Protein AF-A0A3B8V3E8-F1 (afdb_monomer)

Structure (mmCIF, N/CA/C/O backbone):
data_AF-A0A3B8V3E8-F1
#
_entry.id   AF-A0A3B8V3E8-F1
#
loop_
_atom_site.group_PDB
_atom_site.id
_atom_site.type_symbol
_atom_site.label_atom_id
_atom_site.label_alt_id
_atom_site.label_comp_id
_atom_site.label_asym_id
_atom_site.label_entity_id
_atom_site.label_seq_id
_atom_site.pdbx_PDB_ins_code
_atom_site.Cartn_x
_atom_site.Cartn_y
_atom_site.Cartn_z
_atom_site.occupancy
_atom_site.B_iso_or_equiv
_atom_site.auth_seq_id
_atom_site.auth_comp_id
_atom_site.auth_asym_id
_atom_site.auth_atom_id
_atom_site.pdbx_PDB_model_num
ATOM 1 N N . MET A 1 1 ? -3.293 -6.812 52.958 1.00 39.69 1 MET A N 1
ATOM 2 C CA . MET A 1 1 ? -4.308 -7.259 51.978 1.00 39.69 1 MET A CA 1
ATOM 3 C C . MET A 1 1 ? -3.629 -8.169 50.969 1.00 39.69 1 MET A C 1
ATOM 5 O O . MET A 1 1 ? -2.895 -7.681 50.122 1.00 39.69 1 MET A O 1
ATOM 9 N N . GLY A 1 2 ? -3.762 -9.485 51.149 1.00 47.00 2 GLY A N 1
ATOM 10 C CA . GLY A 1 2 ? -3.110 -10.479 50.296 1.00 47.00 2 GLY A CA 1
ATOM 11 C C . GLY A 1 2 ? -3.773 -10.545 48.925 1.00 47.00 2 GLY A C 1
ATOM 12 O O . GLY A 1 2 ? -4.997 -10.606 48.833 1.00 47.00 2 GLY A O 1
ATOM 13 N N . VAL A 1 3 ? -2.968 -10.536 47.863 1.00 51.91 3 VAL A N 1
ATOM 14 C CA . VAL A 1 3 ? -3.430 -10.901 46.521 1.00 51.91 3 VAL A CA 1
ATOM 15 C C . VAL A 1 3 ? -3.994 -12.325 46.624 1.00 51.91 3 VAL A C 1
ATOM 17 O O . VAL A 1 3 ? -3.263 -13.215 47.064 1.00 51.91 3 VAL A O 1
ATOM 20 N N . PRO A 1 4 ? -5.272 -12.571 46.293 1.00 54.78 4 PRO A N 1
ATOM 21 C CA . PRO A 1 4 ? -5.865 -13.885 46.486 1.00 54.78 4 PRO A CA 1
ATOM 22 C C . PRO A 1 4 ? -5.110 -14.910 45.632 1.00 54.78 4 PRO A C 1
ATOM 24 O O . PRO A 1 4 ? -5.012 -14.762 44.414 1.00 54.78 4 PRO A O 1
ATOM 27 N N . PHE A 1 5 ? -4.578 -15.952 46.277 1.00 55.47 5 PHE A N 1
ATOM 28 C CA . PHE A 1 5 ? -3.792 -17.038 45.668 1.00 55.47 5 PHE A CA 1
ATOM 29 C C . PHE A 1 5 ? -4.520 -17.701 44.477 1.00 55.47 5 PHE A C 1
ATOM 31 O O . PHE A 1 5 ? -3.897 -18.122 43.501 1.00 55.47 5 PHE A O 1
ATOM 38 N N . PHE A 1 6 ? -5.858 -17.666 44.495 1.00 52.94 6 PHE A N 1
ATOM 39 C CA . PHE A 1 6 ? -6.738 -18.062 43.390 1.00 52.94 6 PHE A CA 1
ATOM 40 C C . PHE A 1 6 ? -6.471 -17.306 42.075 1.00 52.94 6 PHE A C 1
ATOM 42 O O . PHE A 1 6 ? -6.511 -17.900 40.999 1.00 52.94 6 PHE A O 1
ATOM 49 N N . GLY A 1 7 ? -6.144 -16.011 42.134 1.00 58.53 7 GLY A N 1
ATOM 50 C CA . GLY A 1 7 ? -5.870 -15.196 40.948 1.00 58.53 7 GLY A CA 1
ATOM 51 C C . GLY A 1 7 ? -4.538 -15.529 40.269 1.00 58.53 7 GLY A C 1
ATOM 52 O O . GLY A 1 7 ? -4.409 -15.364 39.057 1.00 58.53 7 GLY A O 1
ATOM 53 N N . TRP A 1 8 ? -3.551 -16.024 41.022 1.00 60.69 8 TRP A N 1
ATOM 54 C CA . TRP A 1 8 ? -2.252 -16.434 40.480 1.00 60.69 8 TRP A CA 1
ATOM 55 C C . TRP A 1 8 ? -2.342 -17.784 39.757 1.00 60.69 8 TRP A C 1
ATOM 57 O O . TRP A 1 8 ? -1.879 -17.899 38.622 1.00 60.69 8 TRP A O 1
ATOM 67 N N . ALA A 1 9 ? -3.022 -18.769 40.354 1.00 60.44 9 ALA A N 1
ATOM 68 C CA . ALA A 1 9 ? -3.259 -20.069 39.724 1.00 60.44 9 ALA A CA 1
ATOM 69 C C . ALA A 1 9 ? -4.137 -19.949 38.462 1.00 60.44 9 ALA A C 1
ATOM 71 O O . ALA A 1 9 ? -3.799 -20.510 37.421 1.00 60.44 9 ALA A O 1
ATOM 72 N N . ALA A 1 10 ? -5.201 -19.136 38.504 1.00 59.84 10 ALA A N 1
ATOM 73 C CA . ALA A 1 10 ? -6.054 -18.877 37.341 1.00 59.84 10 ALA A CA 1
ATOM 74 C C . ALA A 1 10 ? -5.320 -18.128 36.208 1.00 59.84 10 ALA A C 1
ATOM 76 O O . ALA A 1 10 ? -5.509 -18.455 35.040 1.00 59.84 10 ALA A O 1
ATOM 77 N N . ARG A 1 11 ? -4.430 -17.167 36.516 1.00 58.53 11 ARG A N 1
ATOM 78 C CA . ARG A 1 11 ? -3.571 -16.506 35.506 1.00 58.53 11 ARG A CA 1
ATOM 79 C C . ARG A 1 11 ? -2.549 -17.457 34.882 1.00 58.53 11 ARG A C 1
ATOM 81 O O . ARG A 1 11 ? -2.211 -17.276 33.718 1.00 58.53 11 ARG A O 1
ATOM 88 N N . LYS A 1 12 ? -2.063 -18.447 35.635 1.00 63.38 12 LYS A N 1
ATOM 89 C CA . LYS A 1 12 ? -1.120 -19.462 35.144 1.00 63.38 12 LYS A CA 1
ATOM 90 C C . LYS A 1 12 ? -1.801 -20.511 34.253 1.00 63.38 12 LYS A C 1
ATOM 92 O O . LYS A 1 12 ? -1.162 -21.004 33.334 1.00 63.38 12 LYS A O 1
ATOM 97 N N . LEU A 1 13 ? -3.081 -20.807 34.500 1.00 60.00 13 LEU A N 1
ATOM 98 C CA . LEU A 1 13 ? -3.880 -21.764 33.720 1.00 60.00 13 LEU A CA 1
ATOM 99 C C . LEU A 1 13 ? -4.582 -21.141 32.495 1.00 60.00 13 LEU A C 1
ATOM 101 O O . LEU A 1 13 ? -4.685 -21.802 31.472 1.00 60.00 13 LEU A O 1
ATOM 105 N N . PHE A 1 14 ? -5.033 -19.881 32.565 1.00 63.16 14 PHE A N 1
ATOM 106 C CA . PHE A 1 14 ? -5.812 -19.218 31.496 1.00 63.16 14 PHE A CA 1
ATOM 107 C C . PHE A 1 14 ? -5.101 -18.026 30.830 1.00 63.16 14 PHE A C 1
ATOM 109 O O . PHE A 1 14 ? -5.693 -17.319 30.004 1.00 63.16 14 PHE A O 1
ATOM 116 N N . GLY A 1 15 ? -3.855 -17.748 31.219 1.00 70.62 15 GLY A N 1
ATOM 117 C CA . GLY A 1 15 ? -3.095 -16.580 30.779 1.00 70.62 15 GLY A CA 1
ATOM 118 C C . GLY A 1 15 ? -3.638 -15.245 31.311 1.00 70.62 15 GLY A C 1
ATOM 119 O O . GLY A 1 15 ? -4.694 -15.141 31.947 1.00 70.62 15 GLY A O 1
ATOM 120 N N . THR A 1 16 ? -2.907 -14.164 31.048 1.00 84.81 16 THR A N 1
ATOM 121 C CA . THR A 1 16 ? -3.384 -12.794 31.283 1.00 84.81 16 THR A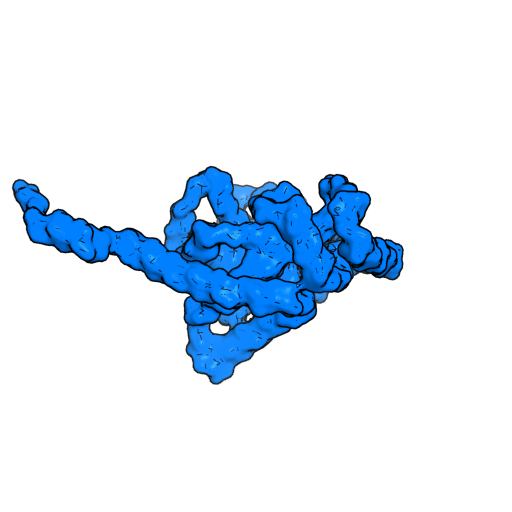 CA 1
ATOM 122 C C . THR A 1 16 ? -4.373 -12.362 30.195 1.00 84.81 16 THR A C 1
ATOM 124 O O . THR A 1 16 ? -4.427 -12.935 29.107 1.00 84.81 16 THR A O 1
ATOM 127 N N . ARG A 1 17 ? -5.153 -11.301 30.453 1.00 82.00 17 ARG A N 1
ATOM 128 C CA . ARG A 1 17 ? -6.028 -10.691 29.433 1.00 82.00 17 ARG A CA 1
ATOM 129 C C . ARG A 1 17 ? -5.242 -10.296 28.174 1.00 82.00 17 ARG A C 1
ATOM 131 O O . ARG A 1 17 ? -5.751 -10.460 27.072 1.00 82.00 17 ARG A O 1
ATOM 138 N N . ASN A 1 18 ? -4.012 -9.807 28.331 1.00 82.06 18 ASN A N 1
ATOM 139 C CA . ASN A 1 18 ? -3.159 -9.440 27.201 1.00 82.06 18 ASN A CA 1
ATOM 140 C C . ASN A 1 18 ? -2.683 -10.673 26.432 1.00 82.06 18 ASN A C 1
ATOM 142 O O . ASN A 1 18 ? -2.786 -10.677 25.215 1.00 82.06 18 ASN A O 1
ATOM 146 N N . GLN A 1 19 ? -2.271 -11.743 27.119 1.00 85.19 19 GLN A N 1
ATOM 147 C CA . GLN A 1 19 ? -1.891 -12.997 26.453 1.00 85.19 19 GLN A CA 1
ATOM 148 C C . GLN A 1 19 ? -3.039 -13.576 25.619 1.00 85.19 19 GLN A C 1
ATOM 150 O O . GLN A 1 19 ? -2.818 -13.984 24.483 1.00 85.19 19 GLN A O 1
ATOM 155 N N . ARG A 1 20 ? -4.275 -13.541 26.133 1.00 87.44 20 ARG A N 1
ATOM 156 C CA . ARG A 1 20 ? -5.453 -13.978 25.366 1.00 87.44 20 ARG A CA 1
ATOM 157 C C . ARG A 1 20 ? -5.721 -13.103 24.142 1.00 87.44 20 ARG A C 1
ATOM 159 O O . ARG A 1 20 ? -6.032 -13.627 23.081 1.00 87.44 20 ARG A O 1
ATOM 166 N N . GLN A 1 21 ? -5.572 -11.784 24.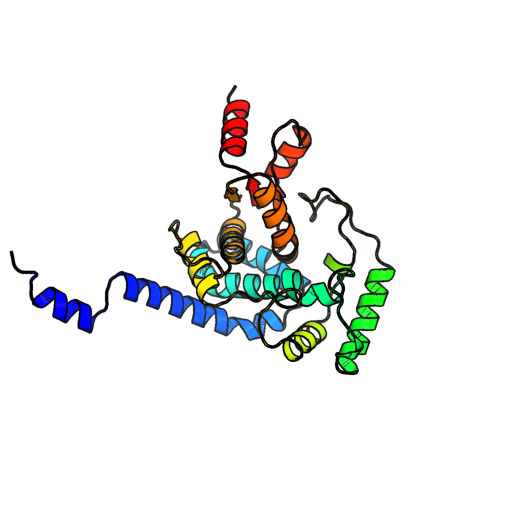268 1.00 87.81 21 GLN A N 1
ATOM 167 C CA . GLN A 1 21 ? -5.728 -10.873 23.128 1.00 87.81 21 GLN A CA 1
ATOM 168 C C . GLN A 1 21 ? -4.664 -11.113 22.056 1.00 87.81 21 GLN A C 1
ATOM 170 O O . GLN A 1 21 ? -5.010 -11.217 20.887 1.00 87.81 21 GLN A O 1
ATOM 175 N N . VAL A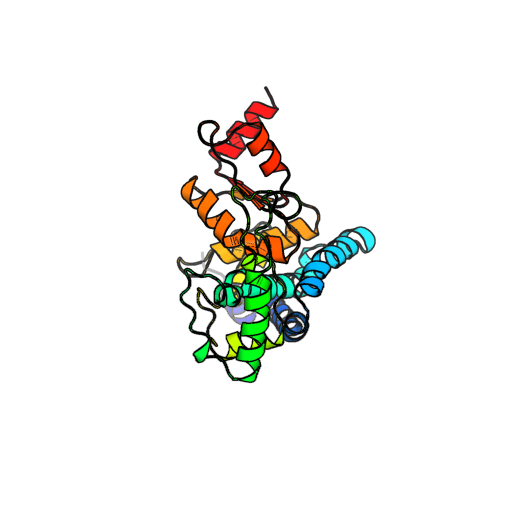 1 22 ? -3.399 -11.260 22.457 1.00 89.00 22 VAL A N 1
ATOM 176 C CA . VAL A 1 22 ? -2.300 -11.587 21.538 1.00 89.00 22 VAL A CA 1
ATOM 177 C C . VAL A 1 22 ? -2.558 -12.920 20.841 1.00 89.00 22 VAL A C 1
ATOM 179 O O . VAL A 1 22 ? -2.417 -12.992 19.628 1.00 89.00 22 VAL A O 1
ATOM 182 N N . SER A 1 23 ? -3.017 -13.940 21.573 1.00 91.94 23 SER A N 1
ATOM 183 C CA . SER A 1 23 ? -3.357 -15.248 20.991 1.00 91.94 23 SER A CA 1
ATOM 184 C C . SER A 1 23 ? -4.441 -15.128 19.913 1.00 91.94 23 SER A C 1
ATOM 186 O O . SER A 1 23 ? -4.300 -15.695 18.839 1.00 91.94 23 SER A O 1
ATOM 188 N N . ARG A 1 24 ? -5.480 -14.315 20.152 1.00 93.31 24 ARG A N 1
ATOM 189 C CA . ARG A 1 24 ? -6.529 -14.037 19.157 1.00 93.31 24 ARG A CA 1
ATOM 190 C C . ARG A 1 24 ? -5.986 -13.333 17.908 1.00 93.31 24 ARG A C 1
ATOM 192 O O . ARG A 1 24 ? -6.456 -13.596 16.808 1.00 93.31 24 ARG A O 1
ATOM 199 N N . TYR A 1 25 ? -5.028 -12.419 18.061 1.00 95.12 25 TYR A N 1
ATOM 200 C CA . TYR A 1 25 ? -4.406 -11.773 16.902 1.00 95.12 25 TYR A CA 1
ATOM 201 C C . TYR A 1 25 ? -3.509 -12.736 16.127 1.00 95.12 25 TYR A C 1
ATOM 203 O O . TYR A 1 25 ? -3.523 -12.699 14.904 1.00 95.12 25 TYR A O 1
ATOM 211 N N . LEU A 1 26 ? -2.782 -13.618 16.818 1.00 95.06 26 LEU A N 1
ATOM 212 C CA . LEU A 1 26 ? -1.976 -14.660 16.179 1.00 95.06 26 LEU A CA 1
ATOM 213 C C . LEU A 1 26 ? -2.844 -15.621 15.360 1.00 95.06 26 LEU A C 1
ATOM 215 O O . LEU A 1 26 ? -2.508 -15.888 14.216 1.00 95.06 26 LEU A O 1
ATOM 219 N N . GLU A 1 27 ? -4.004 -16.032 15.875 1.00 95.88 27 GLU A N 1
ATOM 220 C CA . GLU A 1 27 ? -4.959 -16.851 15.112 1.00 95.88 27 GLU A CA 1
ATOM 221 C C . GLU A 1 27 ? -5.434 -16.140 13.829 1.00 95.88 27 GLU A C 1
ATOM 223 O O . GLU A 1 27 ? -5.576 -16.754 12.774 1.00 95.88 27 GLU A O 1
ATOM 228 N N . LYS A 1 28 ? -5.662 -14.819 13.883 1.00 95.88 28 LYS A N 1
ATOM 229 C CA . LYS A 1 28 ? -5.974 -14.039 12.675 1.00 95.88 28 LYS A CA 1
ATOM 230 C C . LYS A 1 28 ? -4.793 -13.997 11.709 1.00 95.88 28 LYS A C 1
ATOM 232 O O . LYS A 1 28 ? -5.013 -14.126 10.514 1.00 95.88 28 LYS A O 1
ATOM 237 N N . VAL A 1 29 ? -3.570 -13.827 12.206 1.00 97.88 29 VAL A N 1
ATOM 238 C CA . VAL A 1 29 ? -2.356 -13.840 11.377 1.00 97.88 29 VAL A CA 1
ATOM 239 C C . VAL A 1 29 ? -2.167 -15.182 10.679 1.00 97.88 29 VAL A C 1
ATOM 241 O O . VAL A 1 29 ? -1.833 -15.188 9.501 1.00 97.88 29 VAL A O 1
ATOM 244 N N . GLU A 1 30 ? -2.414 -16.299 11.363 1.00 98.12 30 GLU A N 1
ATOM 245 C CA . GLU A 1 30 ? -2.379 -17.631 10.748 1.00 98.12 30 GLU A CA 1
ATOM 246 C C . GLU A 1 30 ? -3.346 -17.703 9.563 1.00 98.12 30 GLU A C 1
ATOM 248 O O . GLU A 1 30 ? -2.925 -18.016 8.456 1.00 98.12 30 GLU A O 1
ATOM 253 N N . LYS A 1 31 ? -4.589 -17.242 9.744 1.00 98.25 31 LYS A N 1
ATOM 254 C CA . LYS A 1 31 ? -5.567 -17.165 8.647 1.00 98.25 31 LYS A CA 1
ATOM 255 C C . LYS A 1 31 ? -5.124 -16.238 7.510 1.00 98.25 31 LYS A C 1
ATOM 257 O O . LYS A 1 31 ? -5.423 -16.519 6.360 1.00 98.25 31 LYS A O 1
ATOM 262 N N . VAL A 1 32 ? -4.415 -15.140 7.801 1.00 98.44 32 VAL A N 1
ATOM 263 C CA . VAL A 1 32 ? -3.816 -14.287 6.753 1.00 98.44 32 VAL A CA 1
ATOM 264 C C . VAL A 1 32 ? -2.729 -15.044 5.985 1.00 98.44 32 VAL A C 1
ATOM 266 O O . VAL A 1 32 ? -2.622 -14.901 4.769 1.00 98.44 32 VAL A O 1
ATOM 269 N N . ASN A 1 33 ? -1.908 -15.837 6.679 1.00 98.12 33 ASN A N 1
ATOM 270 C CA . ASN A 1 33 ? -0.857 -16.643 6.057 1.00 98.12 33 ASN A CA 1
ATOM 271 C C . ASN A 1 33 ? -1.447 -17.721 5.134 1.00 98.12 33 ASN A C 1
ATOM 273 O O . ASN A 1 33 ? -0.871 -17.976 4.080 1.00 98.12 33 ASN A O 1
ATOM 277 N N . ASP A 1 34 ? -2.603 -18.291 5.482 1.00 98.50 34 ASP A N 1
ATOM 278 C CA . ASP A 1 34 ? -3.282 -19.309 4.668 1.00 98.50 34 ASP A CA 1
ATOM 279 C C . ASP A 1 34 ? -3.694 -18.787 3.275 1.00 98.50 34 ASP A C 1
ATOM 281 O O . ASP A 1 34 ? -3.732 -19.553 2.315 1.00 98.50 34 ASP A O 1
ATOM 285 N N . PHE A 1 35 ? -3.941 -17.479 3.132 1.00 98.50 35 PHE A N 1
ATOM 286 C CA . PHE A 1 35 ? -4.258 -16.838 1.848 1.00 98.50 35 PHE A CA 1
ATOM 287 C C . PHE A 1 35 ? -3.021 -16.451 1.019 1.00 98.50 35 PHE A C 1
ATOM 289 O O . PHE A 1 35 ? -3.160 -15.990 -0.113 1.00 98.50 35 PHE A O 1
ATOM 296 N N . GLU A 1 36 ? -1.801 -16.586 1.546 1.00 96.50 36 GLU A N 1
ATOM 297 C CA . GLU A 1 36 ? -0.607 -16.023 0.902 1.00 96.50 36 GLU A CA 1
ATOM 298 C C . GLU A 1 36 ? -0.314 -16.638 -0.474 1.00 96.50 36 GLU A C 1
ATOM 300 O O . GLU A 1 36 ? 0.086 -15.919 -1.390 1.00 96.50 36 GLU A O 1
ATOM 305 N N . GLU A 1 37 ? -0.522 -17.945 -0.639 1.00 97.56 37 GLU A N 1
ATOM 306 C CA . GLU A 1 37 ? -0.312 -18.622 -1.923 1.00 97.56 37 GLU A CA 1
ATOM 307 C C . GLU A 1 37 ? -1.311 -18.141 -2.985 1.00 97.56 37 GLU A C 1
ATOM 309 O O . GLU A 1 37 ? -0.902 -17.805 -4.099 1.00 97.56 37 GLU A O 1
ATOM 314 N N . GLU A 1 38 ? -2.591 -18.009 -2.615 1.00 98.12 38 GLU A N 1
ATOM 315 C CA . GLU A 1 38 ? -3.633 -17.459 -3.490 1.00 98.12 38 GLU A CA 1
ATOM 316 C C . GLU A 1 38 ? -3.259 -16.042 -3.937 1.00 98.12 38 GLU A C 1
ATOM 318 O O . GLU A 1 38 ? -3.170 -15.785 -5.137 1.00 98.12 38 GLU A O 1
ATOM 323 N N . MET A 1 39 ? -2.947 -15.139 -2.999 1.00 98.31 39 MET A N 1
ATOM 324 C CA . MET A 1 39 ? -2.658 -13.735 -3.328 1.00 98.31 39 MET A CA 1
ATOM 325 C C . MET A 1 39 ? -1.410 -13.578 -4.201 1.00 98.31 39 MET A C 1
ATOM 327 O O . MET A 1 39 ? -1.374 -12.723 -5.085 1.00 98.31 39 MET A O 1
ATOM 331 N N . ARG A 1 40 ? -0.393 -14.427 -4.011 1.00 98.19 40 ARG A N 1
ATOM 332 C CA . ARG A 1 40 ? 0.810 -14.428 -4.857 1.00 98.19 40 ARG A CA 1
ATOM 333 C C . ARG A 1 40 ? 0.538 -14.868 -6.293 1.00 98.19 40 ARG A C 1
ATOM 335 O O . ARG A 1 40 ? 1.290 -14.468 -7.181 1.00 98.19 40 ARG A O 1
ATOM 342 N N . SER A 1 41 ? -0.494 -15.680 -6.514 1.00 98.25 41 SER A N 1
ATOM 343 C CA . SER A 1 41 ? -0.859 -16.166 -7.847 1.00 98.25 41 SER A CA 1
ATOM 344 C C . SER A 1 41 ? -1.596 -15.124 -8.695 1.00 98.25 41 SER A C 1
ATOM 346 O O . SER A 1 41 ? -1.522 -15.195 -9.920 1.00 98.25 41 SER A O 1
ATOM 348 N N . LEU A 1 42 ? -2.234 -14.134 -8.056 1.00 98.56 42 LEU A N 1
ATOM 349 C CA . LEU A 1 42 ? -3.005 -13.082 -8.724 1.00 98.56 42 LEU A CA 1
ATOM 350 C C . LEU A 1 42 ? -2.107 -12.102 -9.487 1.00 98.56 42 LEU A C 1
ATOM 352 O O . LEU A 1 42 ? -1.034 -11.724 -9.001 1.00 98.56 42 LEU A O 1
ATOM 356 N N . SER A 1 43 ? -2.567 -11.620 -10.641 1.00 98.56 43 SER A N 1
ATOM 357 C CA . SER A 1 43 ? -1.975 -10.460 -11.320 1.00 98.56 43 SER A CA 1
ATOM 358 C C . SER A 1 43 ? -2.154 -9.176 -10.501 1.00 98.56 43 SER A C 1
ATOM 360 O O . SER A 1 43 ? -2.923 -9.134 -9.538 1.00 98.56 43 SER A O 1
ATOM 362 N N . ASP A 1 44 ? -1.452 -8.102 -10.868 1.00 98.38 44 ASP A N 1
ATOM 363 C CA . ASP A 1 44 ? -1.624 -6.804 -10.199 1.00 98.38 44 ASP A CA 1
ATOM 364 C C . ASP A 1 44 ? -3.061 -6.276 -10.363 1.00 98.38 44 ASP A C 1
ATOM 366 O O . ASP A 1 44 ? -3.643 -5.743 -9.416 1.00 98.38 44 ASP A O 1
ATOM 370 N N . ALA A 1 45 ? -3.670 -6.489 -11.535 1.00 97.69 45 ALA A N 1
ATOM 371 C CA . ALA A 1 45 ? -5.053 -6.103 -11.804 1.00 97.69 45 ALA A CA 1
ATOM 372 C C . ALA A 1 45 ? -6.060 -6.920 -10.976 1.00 97.69 45 ALA A C 1
ATOM 374 O O . ALA A 1 45 ? -7.008 -6.358 -10.424 1.00 97.69 45 ALA A O 1
ATOM 375 N N . GLU A 1 46 ? -5.850 -8.233 -10.850 1.00 98.44 46 GLU A N 1
ATOM 376 C CA . GLU A 1 46 ? -6.695 -9.112 -10.032 1.00 98.44 46 GLU A CA 1
ATOM 377 C C . GLU A 1 46 ? -6.580 -8.777 -8.542 1.00 98.44 46 GLU A C 1
ATOM 379 O O . GLU A 1 46 ? -7.595 -8.694 -7.849 1.00 98.44 46 GLU A O 1
ATOM 384 N N . LEU A 1 47 ? -5.360 -8.520 -8.057 1.00 98.12 47 LEU A N 1
ATOM 385 C CA . LEU A 1 47 ? -5.110 -8.111 -6.676 1.00 98.12 47 LEU A CA 1
ATOM 386 C C . LEU A 1 47 ? -5.810 -6.781 -6.361 1.00 98.12 47 LEU A C 1
ATOM 388 O O . LEU A 1 47 ? -6.487 -6.664 -5.338 1.00 98.12 47 LEU A O 1
ATOM 392 N N . ARG A 1 48 ? -5.721 -5.805 -7.273 1.00 98.19 48 ARG A N 1
ATOM 393 C CA . ARG A 1 48 ? -6.423 -4.520 -7.162 1.00 98.19 48 ARG A CA 1
ATOM 394 C C . ARG A 1 48 ? -7.945 -4.686 -7.171 1.00 98.19 48 ARG A C 1
ATOM 396 O O . ARG A 1 48 ? -8.645 -4.008 -6.418 1.00 98.19 48 ARG A O 1
ATOM 403 N N . ALA A 1 49 ? -8.472 -5.600 -7.986 1.00 98.19 49 ALA A N 1
ATOM 404 C CA . ALA A 1 49 ? -9.908 -5.857 -8.087 1.00 98.19 49 ALA A CA 1
ATOM 405 C C . ALA A 1 49 ? -10.526 -6.394 -6.780 1.00 98.19 49 ALA A C 1
ATOM 407 O O . ALA A 1 49 ? -11.719 -6.173 -6.541 1.00 98.19 49 ALA A O 1
ATOM 408 N N . ARG A 1 50 ? -9.731 -7.014 -5.890 1.00 98.44 50 ARG A N 1
ATOM 409 C CA . ARG A 1 50 ? -10.203 -7.478 -4.570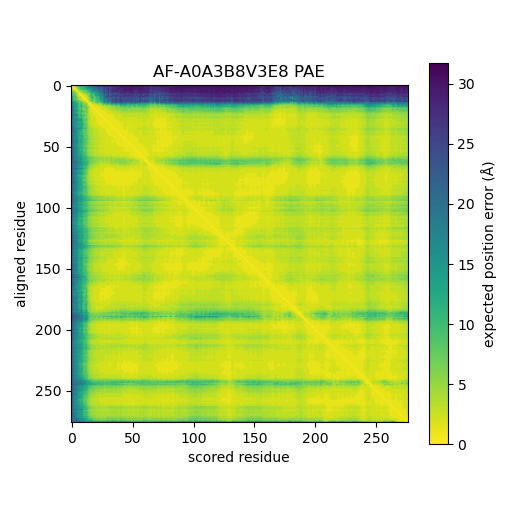 1.00 98.44 50 ARG A CA 1
ATOM 410 C C . ARG A 1 50 ? -10.775 -6.347 -3.719 1.00 98.44 50 ARG A C 1
ATOM 412 O O . ARG A 1 50 ? -11.744 -6.564 -3.002 1.00 98.44 50 ARG A O 1
ATOM 419 N N . THR A 1 51 ? -10.279 -5.116 -3.855 1.00 98.31 51 THR A N 1
ATOM 420 C CA . THR A 1 51 ? -10.844 -3.959 -3.138 1.00 98.31 51 THR A CA 1
ATOM 421 C C . THR A 1 51 ? -12.318 -3.727 -3.488 1.00 98.31 51 THR A C 1
ATOM 423 O O . THR A 1 51 ? -13.136 -3.495 -2.597 1.00 98.31 51 THR A O 1
ATOM 426 N N . ALA A 1 52 ? -12.685 -3.822 -4.770 1.00 97.12 52 ALA A N 1
ATOM 427 C CA . ALA A 1 52 ? -14.074 -3.660 -5.205 1.00 97.12 52 ALA A CA 1
ATOM 428 C C . ALA A 1 52 ? -14.959 -4.825 -4.732 1.00 97.12 52 ALA A C 1
ATOM 430 O O . ALA A 1 52 ? -16.108 -4.615 -4.343 1.00 97.12 52 ALA A O 1
ATOM 431 N N . GLU A 1 53 ? -14.416 -6.044 -4.718 1.00 97.56 53 GLU A N 1
ATOM 432 C CA . GLU A 1 53 ? -15.091 -7.215 -4.159 1.00 97.56 53 GLU A CA 1
ATOM 433 C C . GLU A 1 53 ? -15.381 -7.042 -2.661 1.00 97.56 53 GLU A C 1
ATOM 435 O O . GLU A 1 53 ? -16.513 -7.259 -2.227 1.00 97.56 53 GLU A O 1
ATOM 440 N N . PHE A 1 54 ? -14.398 -6.594 -1.876 1.00 98.12 54 PHE A N 1
ATOM 441 C CA . PHE A 1 54 ? -14.578 -6.366 -0.445 1.00 98.12 54 PHE A CA 1
ATOM 442 C C . PHE A 1 54 ? -15.603 -5.270 -0.159 1.00 98.12 54 PHE A C 1
ATOM 444 O O . PHE A 1 54 ? -16.487 -5.476 0.671 1.00 98.12 54 PHE A O 1
ATOM 451 N N . ARG A 1 55 ? -15.548 -4.143 -0.883 1.00 97.44 55 ARG A N 1
ATOM 452 C CA . ARG A 1 55 ? -16.562 -3.076 -0.785 1.00 97.44 55 ARG A CA 1
ATOM 453 C C . ARG A 1 55 ? -17.966 -3.614 -1.069 1.00 97.44 55 ARG A C 1
ATOM 455 O O . ARG A 1 55 ? -18.899 -3.335 -0.317 1.00 97.44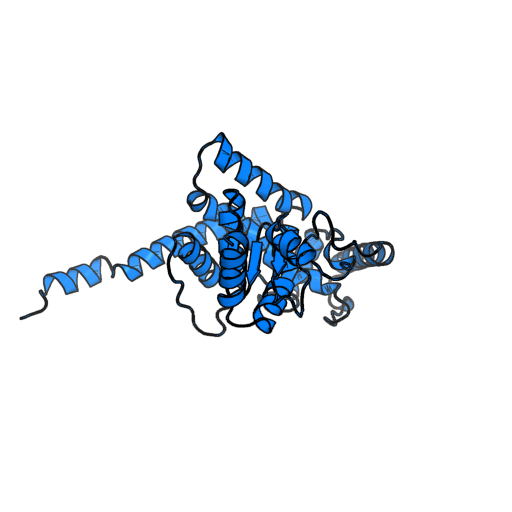 55 ARG A O 1
ATOM 462 N N . ARG A 1 56 ? -18.111 -4.451 -2.105 1.00 97.12 56 ARG A N 1
ATOM 463 C CA . ARG A 1 56 ? -19.382 -5.116 -2.429 1.00 97.12 56 ARG A CA 1
ATOM 464 C C . ARG A 1 56 ? -19.863 -6.001 -1.278 1.00 97.12 56 ARG A C 1
ATOM 466 O O . ARG A 1 56 ? -21.007 -5.870 -0.866 1.00 97.12 56 ARG A O 1
ATOM 473 N N . ARG A 1 57 ? -18.994 -6.845 -0.717 1.00 96.94 57 ARG A N 1
ATOM 474 C CA . ARG A 1 57 ? -19.315 -7.728 0.421 1.00 96.94 57 ARG A CA 1
ATOM 475 C C . ARG A 1 57 ? -19.744 -6.945 1.664 1.00 96.94 57 ARG A C 1
ATOM 477 O O . ARG A 1 57 ? -20.727 -7.306 2.304 1.00 96.94 57 ARG A O 1
ATOM 484 N N . VAL A 1 58 ? -19.073 -5.837 1.979 1.00 96.38 58 VAL A N 1
ATOM 485 C CA . VAL A 1 58 ? -19.486 -4.956 3.086 1.00 96.38 58 VAL A CA 1
ATOM 486 C C . VAL A 1 58 ? -20.881 -4.380 2.835 1.00 96.38 58 VAL A C 1
ATOM 488 O O . VAL A 1 58 ? -21.748 -4.440 3.707 1.00 96.38 58 VAL A O 1
ATOM 491 N N . LYS A 1 59 ? -21.119 -3.848 1.633 1.00 95.00 59 LYS A N 1
ATOM 492 C CA . LYS A 1 59 ? -22.355 -3.137 1.293 1.00 95.00 59 LYS A CA 1
ATOM 493 C C . LYS A 1 59 ? -23.565 -4.052 1.100 1.00 95.00 59 LYS A C 1
ATOM 495 O O . LYS A 1 59 ? -24.660 -3.710 1.535 1.00 95.00 59 LYS A O 1
ATOM 500 N N . GLU A 1 60 ? -23.383 -5.173 0.411 1.00 95.31 60 GLU A N 1
ATOM 501 C CA . GLU A 1 60 ? -24.470 -6.060 -0.019 1.00 95.31 60 GLU A CA 1
ATOM 502 C C . GLU A 1 60 ? -24.719 -7.199 0.973 1.00 95.31 60 GLU A C 1
ATOM 504 O O . GLU A 1 60 ? -25.871 -7.561 1.206 1.00 95.31 60 GLU A O 1
ATOM 509 N N . GLU A 1 61 ? -23.666 -7.741 1.591 1.00 94.44 61 GLU A N 1
ATOM 510 C CA . GLU A 1 61 ? -23.774 -8.872 2.526 1.00 94.44 61 GLU A CA 1
ATOM 511 C C . GLU A 1 61 ? -23.788 -8.418 3.996 1.00 94.44 61 GLU A C 1
ATOM 513 O O . GLU A 1 61 ? -24.083 -9.213 4.887 1.00 94.44 61 GLU A O 1
ATOM 518 N N . GLY A 1 62 ? -23.491 -7.141 4.269 1.00 91.25 62 GLY A N 1
ATOM 519 C CA . GLY A 1 62 ? -23.448 -6.589 5.625 1.00 91.25 62 GLY A CA 1
ATOM 520 C C . GLY A 1 62 ? -22.270 -7.101 6.458 1.00 91.25 62 GLY A C 1
ATOM 521 O O . GLY A 1 62 ? -22.315 -7.039 7.689 1.00 91.25 62 GLY A O 1
ATOM 522 N N . ILE A 1 63 ? -21.228 -7.629 5.806 1.00 92.12 63 ILE A N 1
ATOM 523 C CA . ILE A 1 63 ? -20.007 -8.079 6.477 1.00 92.12 63 ILE A CA 1
ATOM 524 C C . ILE A 1 63 ? -19.284 -6.860 7.057 1.00 92.12 63 ILE A C 1
ATOM 526 O O . ILE A 1 63 ? -19.065 -5.865 6.373 1.00 92.12 63 ILE A O 1
ATOM 530 N N . VAL A 1 64 ? -18.876 -6.944 8.322 1.00 90.06 64 VAL A N 1
ATOM 531 C CA . VAL A 1 64 ? -18.055 -5.902 8.950 1.00 90.06 64 VAL A CA 1
ATOM 532 C C . VAL A 1 64 ? -16.609 -6.076 8.486 1.00 90.06 64 VAL A C 1
ATOM 534 O O . VAL A 1 64 ? -16.097 -7.196 8.464 1.00 90.06 64 VAL A O 1
ATOM 537 N N . GLY A 1 65 ? -15.905 -4.987 8.167 1.00 85.94 65 GLY A N 1
ATOM 538 C CA . GLY A 1 65 ? -14.539 -5.034 7.636 1.00 85.94 65 GLY A CA 1
ATOM 539 C C . GLY A 1 65 ? -13.576 -5.812 8.535 1.00 85.94 65 GLY A C 1
ATOM 540 O O . GLY A 1 65 ? -12.717 -6.538 8.047 1.00 85.94 65 GLY A O 1
ATOM 541 N N . TYR A 1 66 ? -13.774 -5.785 9.854 1.00 90.19 66 TYR A N 1
ATOM 542 C CA . TYR A 1 66 ? -12.989 -6.583 10.804 1.00 90.19 66 TYR A CA 1
ATOM 543 C C . TYR A 1 66 ? -12.994 -8.103 10.529 1.00 90.19 66 TYR A C 1
ATOM 545 O O . TYR A 1 66 ? -12.008 -8.796 10.825 1.00 90.19 66 TYR A O 1
ATOM 553 N N . ASP A 1 67 ? -14.083 -8.634 9.973 1.00 93.06 67 ASP A N 1
ATOM 554 C CA . ASP A 1 67 ? -14.202 -10.050 9.618 1.00 93.06 67 ASP A CA 1
ATOM 555 C C . ASP A 1 67 ? -13.482 -10.372 8.303 1.00 93.06 67 ASP A C 1
ATOM 557 O O . ASP A 1 67 ? -13.039 -11.504 8.112 1.00 93.06 67 ASP A O 1
ATOM 561 N N . LEU A 1 68 ? -13.252 -9.363 7.457 1.00 96.19 68 LEU A N 1
ATOM 562 C CA . LEU A 1 68 ? -12.464 -9.467 6.227 1.00 96.19 68 LEU A CA 1
ATOM 563 C C . LEU A 1 68 ? -10.951 -9.421 6.466 1.00 96.19 68 LEU A C 1
ATOM 565 O O . LEU A 1 68 ? -10.198 -9.660 5.528 1.00 96.19 68 LEU A O 1
ATOM 569 N N . ILE A 1 69 ? -10.481 -9.153 7.694 1.00 96.69 69 ILE A N 1
ATOM 570 C CA . ILE A 1 69 ? -9.044 -9.022 8.003 1.00 96.69 69 ILE A CA 1
ATOM 571 C C . ILE A 1 69 ? -8.185 -10.153 7.417 1.00 96.69 69 ILE A C 1
ATOM 573 O O . ILE A 1 69 ? -7.175 -9.811 6.809 1.00 96.69 69 ILE A O 1
ATOM 577 N N . PRO A 1 70 ? -8.522 -11.455 7.553 1.00 97.94 70 PRO A N 1
ATOM 578 C CA . PRO A 1 70 ? -7.697 -12.524 6.989 1.00 97.94 70 PRO A CA 1
ATOM 579 C C . PRO A 1 70 ? -7.367 -12.331 5.505 1.00 97.94 70 PRO A C 1
ATOM 581 O O . PRO A 1 70 ? -6.212 -12.393 5.099 1.00 97.94 70 PRO A O 1
ATOM 584 N N . GLU A 1 71 ? -8.385 -12.021 4.714 1.00 98.25 71 GLU A N 1
ATOM 585 C CA . GLU A 1 71 ? -8.298 -11.921 3.262 1.00 98.25 71 GLU A CA 1
ATOM 586 C C . GLU A 1 71 ? -7.779 -10.541 2.829 1.00 98.25 71 GLU A C 1
ATOM 588 O O . GLU A 1 71 ? -6.829 -10.434 2.054 1.00 98.25 71 GLU A O 1
ATOM 593 N N . ALA A 1 72 ? -8.320 -9.468 3.415 1.00 98.31 72 ALA A N 1
ATOM 594 C CA . ALA A 1 72 ? -7.918 -8.095 3.128 1.00 98.31 72 ALA A CA 1
ATOM 595 C C . ALA A 1 72 ? -6.454 -7.832 3.507 1.00 98.31 72 ALA A C 1
ATOM 597 O O . ALA A 1 72 ? -5.735 -7.151 2.777 1.00 98.31 72 ALA A O 1
ATOM 598 N N . PHE A 1 73 ? -5.962 -8.382 4.623 1.00 98.62 73 PHE A N 1
ATOM 599 C CA . PHE A 1 73 ? -4.554 -8.215 4.991 1.00 98.62 73 PHE A CA 1
ATOM 600 C C . PHE A 1 73 ? -3.623 -9.096 4.161 1.00 98.62 73 PHE A C 1
ATOM 602 O O . PHE A 1 73 ? -2.464 -8.718 3.997 1.00 98.62 73 PHE A O 1
ATOM 609 N N . ALA A 1 74 ? -4.095 -10.216 3.608 1.00 98.81 74 ALA A N 1
ATOM 610 C CA . ALA A 1 74 ? -3.315 -10.991 2.648 1.00 98.81 74 ALA A CA 1
ATOM 611 C C . ALA A 1 74 ? -3.121 -10.195 1.349 1.00 98.81 74 ALA A C 1
ATOM 613 O O . ALA A 1 74 ? -1.986 -10.042 0.890 1.00 98.81 74 ALA A O 1
ATOM 6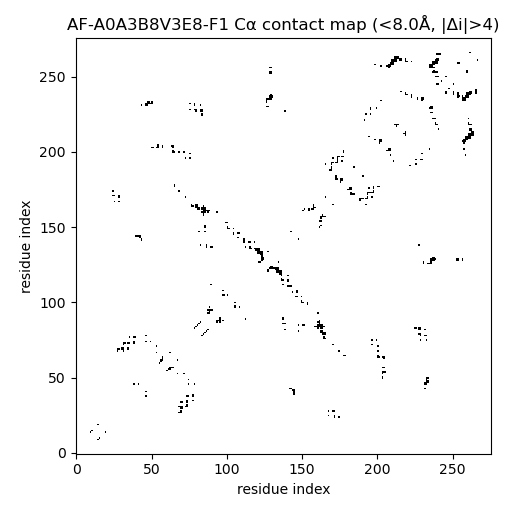14 N N . VAL A 1 75 ? -4.200 -9.590 0.835 1.00 98.81 75 VAL A N 1
ATOM 615 C CA . VAL A 1 75 ? -4.164 -8.670 -0.315 1.00 98.81 75 VAL A CA 1
ATOM 616 C C . VAL A 1 75 ? -3.227 -7.492 -0.039 1.00 98.81 75 VAL A C 1
ATOM 618 O O . VAL A 1 75 ? -2.309 -7.224 -0.812 1.00 98.81 75 VAL A O 1
ATOM 621 N N . ALA A 1 76 ? -3.390 -6.828 1.107 1.00 98.62 76 ALA A N 1
ATOM 622 C CA . ALA A 1 76 ? -2.568 -5.685 1.492 1.00 98.62 76 ALA A CA 1
ATOM 623 C C . ALA A 1 76 ? -1.083 -6.057 1.664 1.00 98.62 76 ALA A C 1
ATOM 625 O O . ALA A 1 76 ? -0.192 -5.318 1.242 1.00 98.62 76 ALA A O 1
ATOM 626 N N . ARG A 1 77 ? -0.786 -7.217 2.261 1.00 98.75 77 ARG A N 1
ATOM 627 C CA . ARG A 1 77 ? 0.586 -7.718 2.417 1.00 98.75 77 ARG A CA 1
ATOM 628 C C . ARG A 1 77 ? 1.253 -7.944 1.065 1.00 98.75 77 ARG A C 1
ATOM 630 O O . ARG A 1 77 ? 2.412 -7.559 0.905 1.00 98.75 77 ARG A O 1
ATOM 637 N N . GLU A 1 78 ? 0.539 -8.553 0.125 1.00 98.81 78 GLU A N 1
ATOM 638 C CA . GLU A 1 78 ? 1.052 -8.803 -1.219 1.00 98.81 78 GLU A CA 1
ATOM 639 C C . GLU A 1 78 ? 1.250 -7.493 -1.992 1.00 98.81 78 GLU A C 1
ATOM 641 O O . GLU A 1 78 ? 2.323 -7.270 -2.556 1.00 98.81 78 GLU A O 1
ATOM 646 N N . ALA A 1 79 ? 0.281 -6.575 -1.927 1.00 98.69 79 ALA A N 1
ATOM 647 C CA . ALA A 1 79 ? 0.373 -5.258 -2.553 1.00 98.69 79 ALA A CA 1
ATOM 648 C C . ALA A 1 79 ? 1.565 -4.449 -2.017 1.00 98.69 79 ALA A C 1
ATOM 650 O O . ALA A 1 79 ? 2.278 -3.811 -2.793 1.00 98.69 79 ALA A O 1
ATOM 651 N N . MET A 1 80 ? 1.830 -4.513 -0.708 1.00 98.62 80 MET A N 1
ATOM 652 C CA . MET A 1 80 ? 2.990 -3.869 -0.090 1.00 98.62 80 MET A CA 1
ATOM 653 C C . MET A 1 80 ? 4.306 -4.484 -0.592 1.00 98.62 80 MET A C 1
ATOM 655 O O . MET A 1 80 ? 5.187 -3.750 -1.039 1.00 98.62 80 MET A O 1
ATOM 659 N N . ASP A 1 81 ? 4.446 -5.818 -0.566 1.00 98.69 81 ASP A N 1
ATOM 660 C CA . ASP A 1 81 ? 5.686 -6.484 -0.998 1.00 98.69 81 ASP A CA 1
ATOM 661 C C . ASP A 1 81 ? 5.988 -6.220 -2.475 1.00 98.69 81 ASP A C 1
ATOM 663 O O . ASP A 1 81 ? 7.141 -5.959 -2.814 1.00 98.69 81 ASP A O 1
ATOM 667 N N . ARG A 1 82 ? 4.967 -6.230 -3.342 1.00 98.62 82 ARG A N 1
ATOM 668 C CA . ARG A 1 82 ? 5.119 -5.928 -4.771 1.00 98.62 82 ARG A CA 1
ATOM 669 C C . ARG A 1 82 ? 5.468 -4.468 -5.013 1.00 98.62 82 ARG A C 1
ATOM 671 O O . ARG A 1 82 ? 6.479 -4.179 -5.644 1.00 98.62 82 ARG A O 1
ATOM 678 N N . SER A 1 83 ? 4.644 -3.553 -4.518 1.00 98.38 83 SER A N 1
ATOM 679 C CA . SER A 1 83 ? 4.589 -2.174 -5.025 1.00 98.38 83 SER A CA 1
ATOM 680 C C . SER A 1 83 ? 5.559 -1.242 -4.311 1.00 98.38 83 SER A C 1
ATOM 682 O O . SER A 1 83 ? 6.122 -0.340 -4.929 1.00 98.38 83 SER A O 1
ATOM 684 N N . VAL A 1 84 ? 5.778 -1.481 -3.015 1.00 98.25 84 VAL A N 1
ATOM 685 C CA . VAL A 1 84 ? 6.755 -0.746 -2.197 1.00 98.25 84 VAL A CA 1
ATOM 686 C C . VAL A 1 84 ? 8.106 -1.464 -2.172 1.00 98.25 84 VAL A C 1
ATOM 688 O O . VAL A 1 84 ? 9.128 -0.812 -1.986 1.00 98.25 84 VAL A O 1
ATOM 691 N N . GLY A 1 85 ? 8.122 -2.788 -2.371 1.00 98.25 85 GLY A N 1
ATOM 692 C CA . GLY A 1 85 ? 9.327 -3.616 -2.405 1.00 98.25 85 GLY A CA 1
ATOM 693 C C . GLY A 1 85 ? 9.781 -3.955 -3.825 1.00 98.25 85 GLY A C 1
ATOM 694 O O . GLY A 1 85 ? 10.546 -3.218 -4.440 1.00 98.25 85 GLY A O 1
ATOM 695 N N . ILE A 1 86 ? 9.329 -5.096 -4.342 1.00 98.69 86 ILE A N 1
ATOM 696 C CA . ILE A 1 86 ? 9.898 -5.772 -5.519 1.00 98.69 86 ILE A CA 1
ATOM 697 C C . ILE A 1 86 ? 9.956 -4.874 -6.756 1.00 98.69 86 ILE A C 1
ATOM 699 O O . ILE A 1 86 ? 10.946 -4.888 -7.477 1.00 98.69 86 ILE A O 1
ATOM 703 N N . ARG A 1 87 ? 8.949 -4.036 -6.993 1.00 98.38 87 ARG A N 1
ATOM 704 C CA . ARG A 1 87 ? 8.899 -3.118 -8.139 1.00 98.38 87 ARG A CA 1
ATOM 705 C C . ARG A 1 87 ? 10.107 -2.167 -8.214 1.00 98.38 87 ARG A C 1
ATOM 707 O O . ARG A 1 87 ? 10.434 -1.697 -9.301 1.00 98.38 87 ARG A O 1
ATOM 714 N N . ASN A 1 88 ? 10.837 -1.951 -7.113 1.00 98.50 88 ASN A N 1
ATOM 715 C CA . ASN A 1 88 ? 12.093 -1.193 -7.117 1.00 98.50 88 ASN A CA 1
ATOM 716 C C . ASN A 1 88 ? 13.222 -1.834 -7.939 1.00 98.50 88 ASN A C 1
ATOM 718 O O . ASN A 1 88 ? 14.216 -1.156 -8.173 1.00 98.50 88 ASN A O 1
ATOM 722 N N . ILE A 1 89 ? 13.097 -3.069 -8.442 1.00 98.69 89 ILE A N 1
ATOM 723 C CA . ILE A 1 89 ? 14.058 -3.601 -9.431 1.00 98.69 89 ILE A CA 1
ATOM 724 C C . ILE A 1 89 ? 14.117 -2.764 -10.727 1.00 98.69 89 ILE A C 1
ATOM 726 O O . ILE A 1 89 ? 15.080 -2.862 -11.486 1.00 98.69 89 ILE A O 1
ATOM 730 N N . PHE A 1 90 ? 13.088 -1.949 -10.984 1.00 98.69 90 PHE A N 1
ATOM 731 C CA . PHE A 1 90 ? 13.018 -1.010 -12.107 1.00 98.69 90 PHE A CA 1
ATOM 732 C C . PHE A 1 90 ? 13.257 0.449 -11.695 1.00 98.69 90 PHE A C 1
ATOM 734 O O . PHE A 1 90 ? 13.272 1.328 -12.553 1.00 98.69 90 PHE A O 1
ATOM 741 N N . ASN A 1 91 ? 13.443 0.722 -10.401 1.00 97.94 91 ASN A N 1
ATOM 742 C CA . ASN A 1 91 ? 13.749 2.064 -9.926 1.00 97.94 91 ASN A CA 1
ATOM 743 C C . ASN A 1 91 ? 15.213 2.400 -10.275 1.00 97.94 91 ASN A C 1
ATOM 745 O O . ASN A 1 91 ? 16.114 1.724 -9.764 1.00 97.94 91 ASN A O 1
ATOM 749 N N . PRO A 1 92 ? 15.481 3.440 -11.089 1.00 95.50 92 PRO A N 1
ATOM 750 C CA . PRO A 1 92 ? 16.843 3.793 -11.496 1.00 95.50 92 PRO A CA 1
ATOM 751 C C . PRO A 1 92 ? 17.754 4.156 -10.314 1.00 95.50 92 PRO A C 1
ATOM 753 O O . PRO A 1 92 ? 18.968 3.986 -10.400 1.00 95.50 92 PRO A O 1
ATOM 756 N N . GLU A 1 93 ? 17.187 4.600 -9.191 1.00 96.44 93 GLU A N 1
ATOM 757 C CA . GLU A 1 93 ? 17.940 4.962 -7.986 1.00 96.44 93 GLU A CA 1
ATOM 758 C C . GLU A 1 93 ? 18.252 3.760 -7.081 1.00 96.44 93 GLU A C 1
ATOM 760 O O . GLU A 1 93 ? 19.103 3.853 -6.197 1.00 96.44 93 GLU A O 1
ATOM 765 N N . ALA A 1 94 ? 17.579 2.621 -7.279 1.00 96.31 94 ALA A N 1
ATOM 766 C CA . ALA A 1 94 ? 17.728 1.452 -6.412 1.00 96.31 94 ALA A CA 1
ATOM 767 C C . ALA A 1 94 ? 18.944 0.578 -6.761 1.00 96.31 94 ALA A C 1
ATOM 769 O O . ALA A 1 94 ? 19.324 -0.274 -5.956 1.00 96.31 94 ALA A O 1
ATOM 770 N N . GLY A 1 95 ? 19.553 0.773 -7.937 1.00 95.62 95 GLY A N 1
ATOM 771 C CA . GLY A 1 95 ? 20.784 0.084 -8.338 1.00 95.62 95 GLY A CA 1
ATOM 772 C C . GLY A 1 95 ? 20.645 -1.438 -8.449 1.00 95.62 95 GLY A C 1
ATOM 773 O O . GLY A 1 95 ? 21.558 -2.164 -8.061 1.00 95.62 95 GLY A O 1
ATOM 774 N N . PHE A 1 96 ? 19.498 -1.931 -8.924 1.00 98.06 96 PHE A N 1
ATOM 775 C CA . PHE A 1 96 ? 19.288 -3.363 -9.135 1.00 98.06 96 PHE A CA 1
ATOM 776 C C . PHE A 1 96 ? 20.154 -3.892 -10.285 1.00 98.06 96 PHE A C 1
ATOM 778 O O . PHE A 1 96 ? 20.171 -3.306 -11.366 1.00 98.06 96 PHE A O 1
ATOM 785 N N . ASP A 1 97 ? 20.835 -5.016 -10.057 1.00 97.88 97 ASP A N 1
ATOM 786 C CA . ASP A 1 97 ? 21.626 -5.711 -11.073 1.00 97.88 97 ASP A CA 1
ATOM 787 C C . ASP A 1 97 ? 20.810 -6.865 -11.692 1.00 97.88 97 ASP A C 1
ATOM 789 O O . ASP A 1 97 ? 20.655 -7.916 -11.056 1.00 97.88 97 ASP A O 1
ATOM 793 N N . PRO A 1 98 ? 20.287 -6.719 -12.925 1.00 97.75 98 PRO A N 1
ATOM 794 C CA . PRO A 1 98 ? 19.474 -7.749 -13.556 1.00 97.75 98 PRO A CA 1
ATOM 795 C C . PRO A 1 98 ? 20.274 -8.992 -13.972 1.00 97.75 98 PRO A C 1
ATOM 797 O O . PRO A 1 98 ? 19.658 -10.010 -14.294 1.00 97.75 98 PRO A O 1
ATOM 800 N N . ASP A 1 99 ? 21.615 -8.960 -13.981 1.00 97.81 99 ASP A N 1
ATOM 801 C CA . ASP A 1 99 ? 22.449 -10.141 -14.277 1.00 97.81 99 ASP A CA 1
ATOM 802 C C . ASP A 1 99 ? 22.385 -11.181 -13.145 1.00 97.81 99 ASP A C 1
ATOM 804 O O . ASP A 1 99 ? 22.714 -12.350 -13.343 1.00 97.81 99 ASP A O 1
ATOM 808 N N . THR A 1 100 ? 21.885 -10.784 -11.972 1.00 97.69 100 THR A N 1
ATOM 809 C CA . THR A 1 100 ? 21.632 -11.687 -10.841 1.00 97.69 100 THR A CA 1
ATOM 810 C C . THR A 1 100 ? 20.368 -12.541 -11.003 1.00 97.69 100 THR A C 1
ATOM 812 O O . THR A 1 100 ? 20.179 -13.506 -10.259 1.00 97.69 100 THR A O 1
ATOM 815 N N . LEU A 1 101 ? 19.498 -12.218 -11.968 1.00 98.19 101 LEU A N 1
ATOM 816 C CA . LEU A 1 101 ? 18.275 -12.974 -12.229 1.00 98.19 101 LEU A CA 1
ATOM 817 C C . LEU A 1 101 ? 18.564 -14.274 -13.001 1.00 98.19 101 LEU A C 1
ATOM 819 O O . LEU A 1 101 ? 19.374 -14.283 -13.930 1.00 98.19 101 LEU A O 1
ATOM 823 N N . PRO A 1 102 ? 17.833 -15.369 -12.717 1.00 97.75 102 PRO A N 1
ATOM 824 C CA . PRO A 1 102 ? 17.826 -16.544 -13.585 1.00 97.75 102 PRO A CA 1
ATOM 825 C C . PRO A 1 102 ? 17.426 -16.180 -15.021 1.00 97.75 102 PRO A C 1
ATOM 827 O O . PRO A 1 102 ? 16.583 -15.309 -15.224 1.00 97.75 102 PRO A O 1
ATOM 830 N N . ALA A 1 103 ? 17.947 -16.898 -16.023 1.00 97.75 103 ALA A N 1
ATOM 831 C CA . ALA A 1 103 ? 17.751 -16.565 -17.441 1.00 97.75 103 ALA A CA 1
ATOM 832 C C . ALA A 1 103 ? 16.275 -16.348 -17.841 1.00 97.75 103 ALA A C 1
ATOM 834 O O . ALA A 1 103 ? 15.957 -15.372 -18.515 1.00 97.75 103 ALA A O 1
ATOM 835 N N . ALA A 1 104 ? 15.363 -17.210 -17.375 1.00 97.31 104 ALA A N 1
ATOM 836 C CA . ALA A 1 104 ? 13.930 -17.065 -17.645 1.00 97.31 104 ALA A CA 1
ATOM 837 C C . ALA A 1 104 ? 13.340 -15.780 -17.029 1.00 97.31 104 ALA A C 1
ATOM 839 O O . ALA A 1 104 ? 12.545 -15.091 -17.665 1.00 97.31 104 ALA A O 1
ATOM 840 N N . ALA A 1 105 ? 13.757 -15.432 -15.809 1.00 98.38 105 ALA A N 1
ATOM 841 C CA . ALA A 1 105 ? 13.349 -14.198 -15.147 1.00 98.38 105 ALA A CA 1
ATOM 842 C C . ALA A 1 105 ? 13.969 -12.963 -15.806 1.00 98.38 105 ALA A C 1
ATOM 844 O O . ALA A 1 105 ? 13.298 -11.942 -15.926 1.00 98.38 105 ALA A O 1
ATOM 845 N N . ARG A 1 106 ? 15.205 -13.070 -16.304 1.00 98.44 106 ARG A N 1
ATOM 846 C CA . ARG A 1 106 ? 15.855 -11.998 -17.056 1.00 98.44 106 ARG A CA 1
ATOM 847 C C . ARG A 1 106 ? 15.101 -11.665 -18.341 1.00 98.44 106 ARG A C 1
ATOM 849 O O . ARG A 1 106 ? 14.848 -10.497 -18.594 1.00 98.44 106 ARG A O 1
ATOM 856 N N . THR A 1 107 ? 14.637 -12.664 -19.092 1.00 98.56 107 THR A N 1
ATOM 857 C CA . THR A 1 107 ? 13.796 -12.415 -20.275 1.00 98.56 107 THR A CA 1
ATOM 858 C C . THR A 1 107 ? 12.514 -11.650 -19.926 1.00 98.56 107 THR A C 1
ATOM 860 O O . THR A 1 107 ? 12.140 -10.726 -20.645 1.00 98.56 107 THR A O 1
ATOM 863 N N . MET A 1 108 ? 11.855 -11.990 -18.811 1.00 98.69 108 MET A N 1
ATOM 864 C CA . MET A 1 108 ? 10.678 -11.246 -18.338 1.00 98.69 108 MET A CA 1
ATOM 865 C C . MET A 1 108 ? 11.037 -9.822 -17.902 1.00 98.69 108 MET A C 1
ATOM 867 O O . MET A 1 108 ? 10.314 -8.887 -18.234 1.00 98.69 108 MET A O 1
ATOM 871 N N . TYR A 1 109 ? 12.153 -9.649 -17.190 1.00 98.75 109 TYR A N 1
ATOM 872 C CA . TYR A 1 109 ? 12.657 -8.336 -16.789 1.00 98.75 109 TYR A CA 1
ATOM 873 C C . TYR A 1 109 ? 12.914 -7.439 -18.002 1.00 98.75 109 TYR A C 1
ATOM 875 O O . TYR A 1 109 ? 12.426 -6.315 -18.031 1.00 98.75 109 TYR A O 1
ATOM 883 N N . ASP A 1 110 ? 13.626 -7.941 -19.014 1.00 98.75 110 ASP A N 1
ATOM 884 C CA . ASP A 1 110 ? 13.964 -7.177 -20.218 1.00 98.75 110 ASP A CA 1
ATOM 885 C C . ASP A 1 110 ? 12.699 -6.776 -20.997 1.00 98.75 110 ASP A C 1
ATOM 887 O O . ASP A 1 110 ? 12.611 -5.654 -21.492 1.00 98.75 110 ASP A O 1
ATOM 891 N N . ALA A 1 111 ? 11.688 -7.653 -21.055 1.00 98.75 111 ALA A N 1
ATOM 892 C CA . ALA A 1 111 ? 10.400 -7.345 -21.675 1.00 98.75 111 ALA A CA 1
ATOM 893 C C . ALA A 1 111 ? 9.634 -6.241 -20.925 1.00 98.75 111 ALA A C 1
ATOM 895 O O . ALA A 1 111 ? 9.148 -5.300 -21.551 1.00 98.75 111 ALA A O 1
ATOM 896 N N . VAL A 1 112 ? 9.562 -6.317 -19.591 1.00 98.75 112 VAL A N 1
ATOM 897 C CA . VAL A 1 112 ? 8.929 -5.272 -18.767 1.00 98.75 112 VAL A CA 1
ATOM 898 C C . VAL A 1 112 ? 9.707 -3.960 -18.862 1.00 98.75 112 VAL A C 1
ATOM 900 O O . VAL A 1 112 ? 9.106 -2.901 -19.004 1.00 98.75 112 VAL A O 1
ATOM 903 N N . LYS A 1 113 ? 11.043 -4.010 -18.834 1.00 98.75 113 LYS A N 1
ATOM 904 C CA . LYS A 1 113 ? 11.892 -2.823 -18.981 1.00 98.75 113 LYS A CA 1
ATOM 905 C C . LYS A 1 113 ? 11.684 -2.153 -20.335 1.00 98.75 113 LYS A C 1
ATOM 907 O O . LYS A 1 113 ? 11.573 -0.932 -20.384 1.00 98.75 113 LYS A O 1
ATOM 912 N N . ALA A 1 114 ? 11.587 -2.942 -21.404 1.00 98.69 114 ALA A N 1
ATOM 913 C CA . ALA A 1 114 ? 11.254 -2.425 -22.720 1.00 98.69 114 ALA A CA 1
ATOM 914 C C . ALA A 1 114 ? 9.883 -1.739 -22.705 1.00 98.69 114 ALA A C 1
ATOM 916 O O . ALA A 1 114 ? 9.789 -0.637 -23.221 1.00 98.69 114 ALA A O 1
ATOM 917 N N . GLU A 1 115 ? 8.853 -2.321 -22.077 1.00 98.75 115 GLU A N 1
ATOM 918 C CA . GLU A 1 115 ? 7.532 -1.680 -21.952 1.00 98.75 115 GLU A CA 1
ATOM 919 C C . GLU A 1 115 ? 7.583 -0.363 -21.166 1.00 98.75 115 GLU A C 1
ATOM 921 O O . GLU A 1 115 ? 6.986 0.627 -21.585 1.00 98.75 115 GLU A O 1
ATOM 926 N N . ILE A 1 116 ? 8.337 -0.323 -20.065 1.00 98.69 116 ILE A N 1
ATOM 927 C CA . ILE A 1 116 ? 8.570 0.898 -19.283 1.00 98.69 116 ILE A CA 1
ATOM 928 C C . ILE A 1 116 ? 9.182 1.992 -20.165 1.00 98.69 116 ILE A C 1
ATOM 930 O O . ILE A 1 116 ? 8.708 3.119 -20.136 1.00 98.69 116 ILE A O 1
ATOM 934 N N . ASP A 1 117 ? 10.178 1.664 -20.993 1.00 98.38 117 ASP A N 1
ATOM 935 C CA . ASP A 1 117 ? 10.894 2.646 -21.823 1.00 98.38 117 ASP A CA 1
ATOM 936 C C . ASP A 1 117 ? 10.052 3.245 -22.965 1.00 98.38 117 ASP A C 1
ATOM 938 O O . ASP A 1 117 ? 10.410 4.289 -23.508 1.00 98.38 117 ASP A O 1
ATOM 942 N N . ARG A 1 118 ? 8.942 2.597 -23.346 1.00 98.31 118 ARG A N 1
ATOM 943 C CA . ARG A 1 118 ? 7.966 3.095 -24.345 1.00 98.31 118 ARG A CA 1
ATOM 944 C C . ARG A 1 118 ? 6.696 3.674 -23.719 1.00 98.31 118 ARG A C 1
ATOM 946 O O . ARG A 1 118 ? 5.831 4.127 -24.466 1.00 98.31 118 ARG A O 1
ATOM 953 N N . THR A 1 119 ? 6.566 3.629 -22.397 1.00 98.56 119 THR A N 1
ATOM 954 C CA . THR A 1 119 ? 5.398 4.140 -21.679 1.00 98.56 119 THR A CA 1
ATOM 955 C C . THR A 1 119 ? 5.716 5.524 -21.130 1.00 98.56 119 THR A C 1
ATOM 957 O O . THR A 1 119 ? 6.703 5.691 -20.419 1.00 98.56 119 THR A O 1
ATOM 960 N N . ASP A 1 120 ? 4.880 6.509 -21.453 1.00 98.31 120 ASP A N 1
ATOM 961 C CA . ASP A 1 120 ? 5.010 7.857 -20.902 1.00 98.31 120 ASP A CA 1
ATOM 962 C C . ASP A 1 120 ? 4.669 7.875 -19.406 1.00 98.31 120 ASP A C 1
ATOM 964 O O . ASP A 1 120 ? 3.839 7.096 -18.927 1.00 98.31 120 ASP A O 1
ATOM 968 N N . ASP A 1 121 ? 5.273 8.805 -18.671 1.00 98.31 121 ASP A N 1
ATOM 969 C CA . ASP A 1 121 ? 4.924 9.047 -17.274 1.00 98.31 121 ASP A CA 1
ATOM 970 C C . ASP A 1 121 ? 3.464 9.507 -17.150 1.00 98.31 121 ASP A C 1
ATOM 972 O O . ASP A 1 121 ? 2.975 10.333 -17.928 1.00 98.31 121 ASP A O 1
ATOM 976 N N . ALA A 1 122 ? 2.758 8.991 -16.145 1.00 98.19 122 ALA A N 1
ATOM 977 C CA . ALA A 1 122 ? 1.348 9.299 -15.949 1.00 98.19 122 ALA A CA 1
ATOM 978 C C . ALA A 1 122 ? 1.165 10.655 -15.244 1.00 98.19 122 ALA A C 1
ATOM 980 O O . ALA A 1 122 ? 1.909 10.967 -14.308 1.00 98.19 122 ALA A O 1
ATOM 981 N N . PRO A 1 123 ? 0.171 11.469 -15.639 1.00 97.94 123 PRO A N 1
ATOM 982 C CA . PRO A 1 123 ? -0.110 12.726 -14.958 1.00 97.94 123 PRO A CA 1
ATOM 983 C C . PRO A 1 123 ? -0.647 12.489 -13.529 1.00 97.94 123 PRO A C 1
ATOM 985 O O . PRO A 1 123 ? -1.281 11.463 -13.269 1.00 97.94 123 PRO A O 1
ATOM 988 N N . PRO A 1 124 ? -0.444 13.437 -12.594 1.00 97.06 124 PRO A N 1
ATOM 989 C CA . PRO A 1 124 ? -0.874 13.331 -11.194 1.00 97.06 124 PRO A CA 1
ATOM 990 C C . PRO A 1 124 ? -2.382 13.584 -10.980 1.00 97.06 124 PRO A C 1
ATOM 99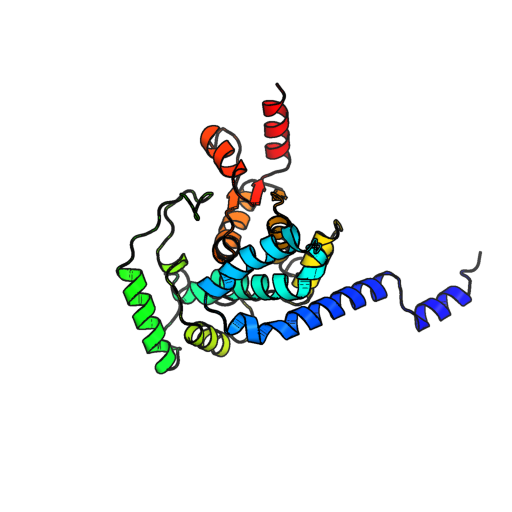2 O O . PRO A 1 124 ? -2.802 14.405 -10.160 1.00 97.06 124 PRO A O 1
ATOM 995 N N . GLU A 1 125 ? -3.216 12.883 -11.737 1.00 96.19 125 GLU A N 1
ATOM 996 C CA . GLU A 1 125 ? -4.674 13.012 -11.752 1.00 96.19 125 GLU A CA 1
ATOM 997 C C . GLU A 1 125 ? -5.357 11.636 -11.780 1.00 96.19 125 GLU A C 1
ATOM 999 O O . GLU A 1 125 ? -4.704 10.598 -11.896 1.00 96.19 125 GLU A O 1
ATOM 1004 N N . GLY A 1 126 ? -6.686 11.607 -11.640 1.00 96.81 126 GLY A N 1
ATOM 1005 C CA . GLY A 1 126 ? -7.452 10.358 -11.652 1.00 96.81 126 GLY A CA 1
ATOM 1006 C C . GLY A 1 126 ? -7.006 9.399 -10.545 1.00 96.81 126 GLY A C 1
ATOM 1007 O O . GLY A 1 126 ? -7.068 9.739 -9.365 1.00 96.81 126 GLY A O 1
ATOM 1008 N N . GLU A 1 127 ? -6.534 8.207 -10.914 1.00 96.56 127 GLU A N 1
ATOM 1009 C CA . GLU A 1 127 ? -6.034 7.219 -9.944 1.00 96.56 127 GLU A CA 1
ATOM 1010 C C . GLU A 1 127 ? -4.732 7.632 -9.239 1.00 96.56 127 GLU A C 1
ATOM 1012 O O . GLU A 1 127 ? -4.375 7.048 -8.215 1.00 96.56 127 GLU A O 1
ATOM 1017 N N . PHE A 1 128 ? -4.048 8.656 -9.753 1.00 98.19 128 PHE A N 1
ATOM 1018 C CA . PHE A 1 128 ? -2.851 9.243 -9.156 1.00 98.19 128 PHE A CA 1
ATOM 1019 C C . PHE A 1 128 ? -3.134 10.546 -8.400 1.00 98.19 128 PHE A C 1
ATOM 1021 O O . PHE A 1 128 ? -2.199 11.268 -8.031 1.00 98.19 128 PHE A O 1
ATOM 1028 N N . LEU A 1 129 ? -4.412 10.856 -8.142 1.00 97.88 129 LEU A N 1
ATOM 1029 C CA . LEU A 1 129 ? -4.790 11.984 -7.299 1.00 97.88 129 LEU A CA 1
ATOM 1030 C C . LEU A 1 129 ? -4.044 11.917 -5.956 1.00 97.88 129 LEU A C 1
ATOM 1032 O O . LEU A 1 129 ? -3.965 10.875 -5.300 1.00 97.88 129 LEU A O 1
ATOM 1036 N N . GLY A 1 130 ? -3.471 13.058 -5.576 1.00 96.75 130 GLY A N 1
ATOM 1037 C CA . GLY A 1 130 ? -2.621 13.193 -4.397 1.00 96.75 130 GLY A CA 1
ATOM 1038 C C . GLY A 1 130 ? -1.129 13.329 -4.710 1.00 96.75 130 GLY A C 1
ATOM 1039 O O . GLY A 1 130 ? -0.399 13.861 -3.880 1.00 96.75 130 GLY A O 1
ATOM 1040 N N . CYS A 1 131 ? -0.662 12.905 -5.893 1.00 96.94 131 CYS A N 1
ATOM 1041 C CA . CYS A 1 131 ? 0.728 13.102 -6.332 1.00 96.94 131 CYS A CA 1
ATOM 1042 C C . CYS A 1 131 ? 0.963 14.539 -6.803 1.00 96.94 131 CYS A C 1
ATOM 1044 O O . CYS A 1 131 ? 0.058 15.145 -7.368 1.00 96.94 131 CYS A O 1
ATOM 1046 N N . GLU A 1 132 ? 2.145 15.107 -6.563 1.00 91.38 132 GLU A N 1
ATOM 1047 C CA . GLU A 1 132 ? 2.497 1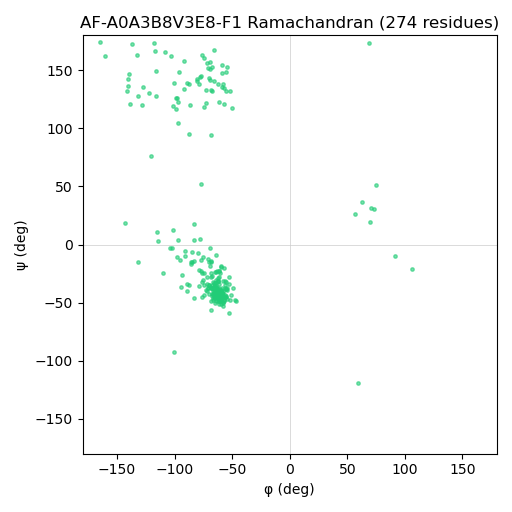6.451 -7.062 1.00 91.38 132 GLU A CA 1
ATOM 1048 C C . GLU A 1 132 ? 3.144 16.404 -8.448 1.00 91.38 132 GLU A C 1
ATOM 1050 O O . GLU A 1 132 ? 2.824 17.220 -9.310 1.00 91.38 132 GLU A O 1
ATOM 1055 N N . GLU A 1 133 ? 4.013 15.422 -8.664 1.00 95.25 133 GLU A N 1
ATOM 1056 C CA . GLU A 1 133 ? 4.745 15.210 -9.910 1.00 95.25 133 GLU A CA 1
ATOM 1057 C C . GLU A 1 133 ? 4.136 14.062 -10.718 1.00 95.25 133 GLU A C 1
ATOM 1059 O O . GLU A 1 133 ? 3.393 13.235 -10.180 1.00 95.25 133 GLU A O 1
ATOM 1064 N N . SER A 1 134 ? 4.476 14.005 -12.008 1.00 97.56 134 SER A N 1
ATOM 1065 C CA . SER A 1 134 ? 4.149 12.863 -12.862 1.00 97.56 134 SER A CA 1
ATOM 1066 C C . SER A 1 134 ? 4.744 11.569 -12.310 1.00 97.56 134 SER A C 1
ATOM 1068 O O . SER A 1 134 ? 5.803 11.546 -11.682 1.00 97.56 134 SER A O 1
ATOM 1070 N N . ILE A 1 135 ? 4.038 10.471 -12.545 1.00 98.19 135 ILE A N 1
ATOM 1071 C CA . ILE A 1 135 ? 4.339 9.180 -11.957 1.00 98.19 135 ILE A CA 1
ATOM 1072 C C . ILE A 1 135 ? 5.139 8.402 -12.991 1.00 98.19 135 ILE A C 1
ATOM 1074 O O . ILE A 1 135 ? 4.636 8.184 -14.094 1.00 98.19 135 ILE A O 1
ATOM 1078 N N . PRO A 1 136 ? 6.355 7.946 -12.660 1.00 98.19 136 PRO A N 1
ATOM 1079 C CA . PRO A 1 136 ? 7.189 7.294 -13.646 1.00 98.19 136 PRO A CA 1
ATOM 1080 C C . PRO A 1 136 ? 6.628 5.926 -14.039 1.00 98.19 136 PRO A C 1
ATOM 1082 O O . PRO A 1 136 ? 6.167 5.177 -13.171 1.00 98.19 136 PRO A O 1
ATOM 1085 N N . ALA A 1 137 ? 6.716 5.573 -15.324 1.00 98.44 137 ALA A N 1
ATOM 1086 C CA . ALA A 1 137 ? 6.093 4.367 -15.892 1.00 98.44 137 ALA A CA 1
ATOM 1087 C C . ALA A 1 137 ? 6.361 3.066 -15.111 1.00 98.44 137 ALA A C 1
ATOM 1089 O O . ALA A 1 137 ? 5.470 2.235 -14.908 1.00 98.44 137 ALA A O 1
ATOM 1090 N N . TRP A 1 138 ? 7.571 2.905 -14.569 1.00 98.12 138 TRP A N 1
ATOM 1091 C CA . TRP A 1 138 ? 7.949 1.730 -13.776 1.00 98.12 138 TRP A CA 1
ATOM 1092 C C . TRP A 1 138 ? 7.089 1.510 -12.518 1.00 98.12 138 TRP A C 1
ATOM 1094 O O . TRP A 1 138 ? 7.054 0.400 -11.975 1.00 98.12 138 TRP A O 1
ATOM 1104 N N . ARG A 1 139 ? 6.369 2.536 -12.044 1.00 97.81 139 ARG A N 1
ATOM 1105 C CA . ARG A 1 139 ? 5.452 2.446 -10.898 1.00 97.81 139 ARG A CA 1
ATOM 1106 C C . ARG A 1 139 ? 4.142 1.729 -11.225 1.00 97.81 139 ARG A C 1
ATOM 1108 O O . ARG A 1 139 ? 3.543 1.192 -10.296 1.00 97.81 139 ARG A O 1
ATOM 1115 N N . PHE A 1 140 ? 3.714 1.702 -12.488 1.00 97.12 140 PHE A N 1
ATOM 1116 C CA . PHE A 1 140 ? 2.387 1.201 -12.866 1.00 97.12 140 PHE A CA 1
ATOM 1117 C C . PHE A 1 140 ? 2.368 0.211 -14.038 1.00 97.12 140 PHE A C 1
ATOM 1119 O O . PHE A 1 140 ? 1.377 -0.495 -14.186 1.00 97.12 140 PHE A O 1
ATOM 1126 N N . VAL A 1 141 ? 3.444 0.080 -14.826 1.00 98.19 141 VAL A N 1
ATOM 1127 C CA . VAL A 1 141 ? 3.543 -0.984 -15.845 1.00 98.19 141 VAL A CA 1
ATOM 1128 C C . VAL A 1 141 ? 3.417 -2.365 -15.188 1.00 98.19 141 VAL A C 1
ATOM 1130 O O . VAL A 1 141 ? 4.003 -2.623 -14.135 1.00 98.19 141 VAL A O 1
ATOM 1133 N N . GLU A 1 142 ? 2.634 -3.260 -15.784 1.00 97.25 142 GLU A N 1
ATOM 1134 C CA . GLU A 1 142 ? 2.351 -4.581 -15.218 1.00 97.25 142 GLU A CA 1
ATOM 1135 C C . GLU A 1 142 ? 3.605 -5.471 -15.163 1.00 97.25 142 GLU A C 1
ATOM 1137 O O . GLU A 1 142 ? 4.435 -5.476 -16.074 1.00 97.25 142 GLU A O 1
ATOM 1142 N N . ILE A 1 143 ? 3.746 -6.233 -14.075 1.00 98.31 143 ILE A N 1
ATOM 1143 C CA . ILE A 1 143 ? 4.858 -7.164 -13.864 1.00 98.31 143 ILE A CA 1
ATOM 1144 C C . ILE A 1 143 ? 4.300 -8.593 -13.793 1.00 98.31 143 ILE A C 1
ATOM 1146 O O . ILE A 1 143 ? 3.422 -8.861 -12.970 1.00 98.31 143 ILE A O 1
ATOM 1150 N N . PRO A 1 144 ? 4.826 -9.547 -14.584 1.00 98.31 144 PRO A N 1
ATOM 1151 C CA . PRO A 1 144 ? 4.422 -10.945 -14.482 1.00 98.31 144 PRO A CA 1
ATOM 1152 C C . PRO A 1 144 ? 4.662 -11.520 -13.079 1.00 98.31 144 PRO A C 1
ATOM 1154 O O . PRO A 1 144 ? 5.736 -11.342 -12.497 1.00 98.31 144 PRO A O 1
ATOM 1157 N N . THR A 1 145 ? 3.714 -12.305 -12.561 1.00 98.25 145 THR A N 1
ATOM 1158 C CA . THR A 1 145 ? 3.809 -12.936 -11.228 1.00 98.25 145 THR A CA 1
ATOM 1159 C C . THR A 1 145 ? 5.059 -13.798 -11.055 1.00 98.25 145 THR A C 1
ATOM 1161 O O . THR A 1 145 ? 5.686 -13.796 -9.994 1.00 98.25 145 THR A O 1
ATOM 1164 N N . ALA A 1 146 ? 5.497 -14.462 -12.125 1.00 98.38 146 ALA A N 1
ATOM 1165 C CA . ALA A 1 146 ? 6.730 -15.240 -12.135 1.00 98.38 146 ALA A CA 1
ATOM 1166 C C . ALA A 1 146 ? 7.996 -14.380 -11.928 1.00 98.38 146 ALA A C 1
ATOM 1168 O O . ALA A 1 146 ? 8.955 -14.851 -11.314 1.00 98.38 146 ALA A O 1
ATOM 1169 N N . LEU A 1 147 ? 8.006 -13.114 -12.367 1.00 98.75 147 LEU A N 1
ATOM 1170 C CA . LEU A 1 147 ? 9.117 -12.199 -12.087 1.00 98.75 147 LEU A CA 1
ATOM 1171 C C . LEU A 1 147 ? 9.120 -11.774 -10.613 1.00 98.75 147 LEU A C 1
ATOM 1173 O O . LEU A 1 147 ? 10.180 -11.777 -9.988 1.00 98.75 147 LEU A O 1
ATOM 1177 N N . TYR A 1 148 ? 7.948 -11.510 -10.017 1.00 98.62 148 TYR A N 1
ATOM 1178 C CA . TYR A 1 148 ? 7.852 -11.287 -8.568 1.00 98.62 148 TYR A CA 1
ATOM 1179 C C . TYR A 1 148 ? 8.430 -12.466 -7.779 1.00 98.62 148 TYR A C 1
ATOM 1181 O O . TYR A 1 148 ? 9.207 -12.265 -6.845 1.00 98.62 148 TYR A O 1
ATOM 1189 N N . GLN A 1 149 ? 8.091 -13.696 -8.167 1.00 98.50 149 GLN A N 1
ATOM 1190 C CA . GLN A 1 149 ? 8.614 -14.902 -7.529 1.00 98.50 149 GLN A CA 1
ATOM 1191 C C . GLN A 1 149 ? 10.144 -15.007 -7.638 1.00 98.50 149 GLN A C 1
ATOM 1193 O O . GLN A 1 149 ? 10.803 -15.238 -6.624 1.00 98.50 149 GLN A O 1
ATOM 1198 N N . ALA A 1 150 ? 10.722 -14.749 -8.814 1.00 98.56 150 ALA A N 1
ATOM 1199 C CA . ALA A 1 150 ? 12.174 -14.780 -9.000 1.00 98.56 150 ALA A CA 1
ATOM 1200 C C . ALA A 1 150 ? 12.911 -13.772 -8.094 1.00 98.56 150 ALA A C 1
ATOM 1202 O O . ALA A 1 150 ? 13.944 -14.092 -7.506 1.00 98.56 150 ALA A O 1
ATOM 1203 N N . VAL A 1 151 ? 12.356 -12.569 -7.907 1.00 98.50 151 VAL A N 1
ATOM 1204 C CA . VAL A 1 151 ? 12.939 -11.571 -6.991 1.00 98.50 151 VAL A CA 1
ATOM 1205 C C . VAL A 1 151 ? 12.839 -12.020 -5.532 1.00 98.50 151 VAL A C 1
ATOM 1207 O O . VAL A 1 151 ? 13.754 -11.769 -4.747 1.00 98.50 151 VAL A O 1
ATOM 1210 N N . ARG A 1 152 ? 11.765 -12.718 -5.138 1.00 98.25 152 ARG A N 1
ATOM 1211 C CA . ARG A 1 152 ? 11.642 -13.278 -3.779 1.00 98.25 152 ARG A CA 1
ATOM 1212 C C . ARG A 1 152 ? 12.680 -14.356 -3.499 1.00 98.25 152 ARG A C 1
ATOM 1214 O O . ARG A 1 152 ? 13.169 -14.423 -2.375 1.00 98.25 152 ARG A O 1
ATOM 1221 N N . GLU A 1 153 ? 13.007 -15.175 -4.493 1.00 98.06 153 GLU A N 1
ATOM 1222 C CA . GLU A 1 153 ? 14.055 -16.196 -4.393 1.00 98.06 153 GLU A CA 1
ATOM 1223 C C . GLU A 1 153 ? 15.442 -15.562 -4.253 1.00 98.06 153 GLU A C 1
ATOM 1225 O O . GLU A 1 153 ? 16.236 -15.999 -3.420 1.00 98.06 153 GLU A O 1
ATOM 1230 N N . LEU A 1 154 ? 15.701 -14.479 -4.993 1.00 97.69 154 LEU A N 1
ATOM 1231 C CA . LEU A 1 154 ? 16.939 -13.704 -4.891 1.00 97.69 154 LEU A CA 1
ATOM 1232 C C . LEU A 1 154 ? 17.056 -12.946 -3.554 1.00 97.69 154 LEU A C 1
ATOM 1234 O O . LEU A 1 154 ? 18.135 -12.859 -2.966 1.00 97.69 154 LEU A O 1
ATOM 1238 N N . HIS A 1 155 ? 15.939 -12.422 -3.044 1.00 97.62 155 HIS A N 1
ATOM 1239 C CA . HIS A 1 155 ? 15.866 -11.663 -1.797 1.00 97.62 155 HIS A CA 1
ATOM 1240 C C . HIS A 1 155 ? 14.917 -12.339 -0.798 1.00 97.62 155 HIS A C 1
ATOM 1242 O O . HIS A 1 155 ? 13.806 -11.848 -0.576 1.00 97.62 155 HIS A O 1
ATOM 1248 N N . PRO A 1 156 ? 15.326 -13.439 -0.137 1.00 96.50 156 PRO A N 1
ATOM 1249 C CA . PRO A 1 156 ? 14.430 -14.229 0.713 1.00 96.50 156 PRO A CA 1
ATOM 1250 C C . PRO A 1 156 ? 13.992 -13.494 1.985 1.00 96.50 156 PRO A C 1
ATOM 1252 O O . PRO A 1 156 ? 12.934 -13.780 2.544 1.00 96.50 156 PRO A O 1
ATOM 1255 N N . THR A 1 157 ? 14.785 -12.528 2.454 1.00 95.81 157 THR A N 1
ATOM 1256 C CA . THR A 1 157 ? 14.443 -11.724 3.635 1.00 95.81 157 THR A CA 1
ATOM 1257 C C . THR A 1 157 ? 13.696 -10.465 3.217 1.00 95.81 157 THR A C 1
ATOM 1259 O O . THR A 1 157 ? 14.155 -9.743 2.336 1.00 95.81 157 THR A O 1
ATOM 1262 N N . SER A 1 158 ? 12.592 -10.155 3.903 1.00 95.62 158 SER A N 1
ATOM 1263 C CA . SER A 1 158 ? 11.862 -8.900 3.698 1.00 95.62 158 SER A CA 1
ATOM 1264 C C . SER A 1 158 ? 12.688 -7.703 4.180 1.00 95.62 158 SER A C 1
ATOM 1266 O O . SER A 1 158 ? 12.727 -7.400 5.375 1.00 95.62 158 SER A O 1
ATOM 1268 N N . ARG A 1 159 ? 13.427 -7.076 3.259 1.00 94.06 159 ARG A N 1
ATOM 1269 C CA . ARG A 1 159 ? 14.232 -5.871 3.474 1.00 94.06 159 ARG A CA 1
ATOM 1270 C C . ARG A 1 159 ? 14.138 -4.924 2.270 1.00 94.06 159 ARG A C 1
ATOM 1272 O O . ARG A 1 159 ? 14.284 -5.390 1.136 1.00 94.06 159 ARG A O 1
ATOM 1279 N N . PRO A 1 160 ? 13.988 -3.609 2.508 1.00 93.88 160 PRO A N 1
ATOM 1280 C CA . PRO A 1 160 ? 14.095 -2.612 1.453 1.00 93.88 160 PRO A CA 1
ATOM 1281 C C . PRO A 1 160 ? 15.472 -2.644 0.761 1.00 93.88 160 PRO A C 1
ATOM 1283 O O . PRO A 1 160 ? 16.457 -3.036 1.395 1.00 93.88 160 PRO A O 1
ATOM 1286 N N . PRO A 1 161 ? 15.566 -2.196 -0.502 1.00 96.12 161 PRO A N 1
ATOM 1287 C CA . PRO A 1 161 ? 14.467 -1.649 -1.304 1.00 96.12 161 PRO A CA 1
ATOM 1288 C C . PRO A 1 161 ? 13.640 -2.718 -2.036 1.00 96.12 161 PRO A C 1
ATOM 1290 O O . PRO A 1 161 ? 12.539 -2.418 -2.471 1.00 96.12 161 PRO A O 1
ATOM 1293 N N . PHE A 1 162 ? 14.126 -3.958 -2.156 1.00 97.81 162 PHE A N 1
ATOM 1294 C CA . PHE A 1 162 ? 13.531 -4.963 -3.054 1.00 97.81 162 PHE A CA 1
ATOM 1295 C C . PHE A 1 162 ? 12.464 -5.850 -2.418 1.00 97.81 162 PHE A C 1
ATOM 1297 O O . PHE A 1 162 ? 11.833 -6.646 -3.106 1.00 97.81 162 PHE A O 1
ATOM 1304 N N . ARG A 1 163 ? 12.244 -5.736 -1.109 1.00 97.88 163 ARG A N 1
ATOM 1305 C CA . ARG A 1 163 ? 11.168 -6.430 -0.402 1.00 97.88 163 ARG A CA 1
ATOM 1306 C C . ARG A 1 163 ? 10.556 -5.512 0.643 1.00 97.88 163 ARG A C 1
ATOM 1308 O O . ARG A 1 163 ? 11.263 -4.765 1.319 1.00 97.88 163 ARG A O 1
ATOM 1315 N N . ALA A 1 164 ? 9.246 -5.614 0.803 1.00 97.38 164 ALA A N 1
ATOM 1316 C CA . ALA A 1 164 ? 8.499 -4.841 1.790 1.00 97.38 164 ALA A CA 1
ATOM 1317 C C . ALA A 1 164 ? 7.352 -5.644 2.421 1.00 97.38 164 ALA A C 1
ATOM 1319 O O . ALA A 1 164 ? 6.461 -5.051 3.019 1.00 97.38 164 ALA A O 1
ATOM 1320 N N . ARG A 1 165 ? 7.373 -6.985 2.320 1.00 97.75 165 ARG A N 1
ATOM 1321 C CA . ARG A 1 165 ? 6.385 -7.889 2.931 1.00 97.75 165 ARG A CA 1
ATOM 1322 C C . ARG A 1 165 ? 6.187 -7.572 4.418 1.00 97.75 165 ARG A C 1
ATOM 1324 O O . ARG A 1 165 ? 7.132 -7.785 5.190 1.00 97.75 165 ARG A O 1
ATOM 1331 N N . PRO A 1 166 ? 4.972 -7.167 4.836 1.00 97.88 166 PRO A N 1
ATOM 1332 C CA . PRO A 1 166 ? 4.644 -7.000 6.242 1.00 97.88 166 PRO A CA 1
ATOM 1333 C C . PRO A 1 166 ? 4.897 -8.261 7.075 1.00 97.88 166 PRO A C 1
ATOM 1335 O O . PRO A 1 166 ? 4.461 -9.364 6.723 1.00 97.88 166 PRO A O 1
ATOM 1338 N N . PHE A 1 167 ? 5.569 -8.091 8.209 1.00 97.06 167 PHE A N 1
ATOM 1339 C CA . PHE A 1 167 ? 5.764 -9.133 9.211 1.00 97.06 167 PHE A CA 1
ATOM 1340 C C . PHE A 1 167 ? 4.483 -9.395 10.006 1.00 97.06 167 PHE A C 1
ATOM 1342 O O . PHE A 1 167 ? 3.596 -8.550 10.106 1.00 97.06 167 PHE A O 1
ATOM 1349 N N . ASP A 1 168 ? 4.414 -10.554 10.648 1.00 97.19 168 ASP A N 1
ATOM 1350 C CA . ASP A 1 168 ? 3.266 -10.967 11.461 1.00 97.19 168 ASP A CA 1
ATOM 1351 C C . ASP A 1 168 ? 2.962 -9.977 12.589 1.00 97.19 168 ASP A C 1
ATOM 1353 O O . ASP A 1 168 ? 1.814 -9.597 12.804 1.00 97.19 168 ASP A O 1
ATOM 1357 N N . VAL A 1 169 ? 3.997 -9.444 13.244 1.00 95.62 169 VAL A N 1
ATOM 1358 C CA . VAL A 1 169 ? 3.838 -8.400 14.270 1.00 95.62 169 VAL A CA 1
ATOM 1359 C C . VAL A 1 169 ? 3.223 -7.108 13.718 1.00 95.62 169 VAL A C 1
ATOM 1361 O O . VAL A 1 169 ? 2.518 -6.406 14.441 1.00 95.62 169 VAL A O 1
ATOM 1364 N N . GLN A 1 170 ? 3.434 -6.804 12.435 1.00 97.50 170 GLN A N 1
ATOM 1365 C CA . GLN A 1 170 ? 2.846 -5.637 11.776 1.00 97.50 170 GLN A CA 1
ATOM 1366 C C . GLN A 1 170 ? 1.382 -5.888 11.407 1.00 97.50 170 GLN A C 1
ATOM 1368 O O . GLN A 1 170 ? 0.560 -4.989 11.568 1.00 97.50 170 GLN A O 1
ATOM 1373 N N . LEU A 1 171 ? 1.024 -7.116 11.014 1.00 97.88 171 LEU A N 1
ATOM 1374 C CA . LEU A 1 171 ? -0.380 -7.507 10.847 1.00 97.88 171 LEU A CA 1
ATOM 1375 C C . LEU A 1 171 ? -1.157 -7.439 12.168 1.00 97.88 171 LEU A C 1
ATOM 1377 O O . LEU A 1 171 ? -2.296 -6.966 12.200 1.00 97.88 171 LEU A O 1
ATOM 1381 N N . ILE A 1 172 ? -0.536 -7.858 13.276 1.00 96.75 172 ILE A N 1
ATOM 1382 C CA . ILE A 1 172 ? -1.111 -7.681 14.616 1.00 96.75 172 ILE A CA 1
ATOM 1383 C C . ILE A 1 172 ? -1.323 -6.192 14.890 1.00 96.75 172 ILE A C 1
ATOM 1385 O O . ILE A 1 172 ? -2.414 -5.801 15.298 1.00 96.75 172 ILE A O 1
ATOM 1389 N N . GLY A 1 173 ? -0.315 -5.356 14.623 1.00 96.75 173 GLY A N 1
ATOM 1390 C CA . GLY A 1 173 ? -0.427 -3.904 14.753 1.00 96.75 173 GLY A CA 1
ATOM 1391 C C . GLY A 1 173 ? -1.603 -3.330 13.957 1.00 96.75 173 GLY A C 1
ATOM 1392 O O . GLY A 1 173 ? -2.401 -2.577 14.511 1.00 96.75 173 GLY A O 1
ATOM 1393 N N . GLY A 1 174 ? -1.760 -3.738 12.693 1.00 97.12 174 GLY A N 1
ATOM 1394 C CA . GLY A 1 174 ? -2.850 -3.277 11.825 1.00 97.12 174 GLY A CA 1
ATOM 1395 C C . GLY A 1 174 ? -4.220 -3.706 12.350 1.00 97.12 174 GLY A C 1
ATOM 1396 O O . GLY A 1 174 ? -5.160 -2.912 12.371 1.00 97.12 174 GLY A O 1
ATOM 1397 N N . THR A 1 175 ? -4.312 -4.932 12.871 1.00 96.62 175 THR A N 1
ATOM 1398 C CA . THR A 1 175 ? -5.528 -5.458 13.509 1.00 96.62 175 THR A CA 1
ATOM 1399 C C . THR A 1 175 ? -5.873 -4.656 14.764 1.00 96.62 175 THR A C 1
ATOM 1401 O O . THR A 1 175 ? -7.025 -4.289 14.964 1.00 96.62 175 THR A O 1
ATOM 1404 N N . VAL A 1 176 ? -4.879 -4.338 15.601 1.00 95.94 176 VAL A N 1
ATOM 1405 C CA . VAL A 1 176 ? -5.066 -3.539 16.822 1.00 95.94 176 VAL A CA 1
ATOM 1406 C C . VAL A 1 176 ? -5.563 -2.130 16.492 1.00 95.94 176 VAL A C 1
ATOM 1408 O O . VAL A 1 176 ? -6.518 -1.673 17.121 1.00 95.94 176 VAL A O 1
ATOM 1411 N N . LEU A 1 177 ? -4.962 -1.456 15.505 1.00 96.00 177 LEU A N 1
ATOM 1412 C CA . LEU A 1 177 ? -5.419 -0.131 15.071 1.00 96.00 177 LEU A CA 1
ATOM 1413 C C . LEU A 1 177 ? -6.854 -0.174 14.536 1.00 96.00 177 LEU A C 1
ATOM 1415 O O . LEU A 1 177 ? -7.659 0.689 14.875 1.00 96.00 177 LEU A O 1
ATOM 1419 N N . SER A 1 178 ? -7.193 -1.217 13.776 1.00 95.00 178 SER A N 1
ATOM 1420 C CA . SER A 1 178 ? -8.540 -1.424 13.227 1.00 95.00 178 SER A CA 1
ATOM 1421 C C . SER A 1 178 ? -9.614 -1.626 14.307 1.00 95.00 178 SER A C 1
ATOM 1423 O O . SER A 1 178 ? -10.787 -1.361 14.071 1.00 95.00 178 SER A O 1
ATOM 1425 N N . GLU A 1 179 ? -9.233 -2.047 15.518 1.00 93.88 179 GLU A N 1
ATOM 1426 C CA . GLU A 1 179 ? -10.129 -2.119 16.684 1.00 93.88 179 GLU A CA 1
ATOM 1427 C C . GLU A 1 179 ? -10.284 -0.778 17.428 1.00 93.88 179 GLU A C 1
ATOM 1429 O O . GLU A 1 179 ? -10.897 -0.740 18.498 1.00 93.88 179 GLU A O 1
ATOM 1434 N N . GLY A 1 180 ? -9.692 0.312 16.930 1.00 94.31 180 GLY A N 1
ATOM 1435 C CA . GLY A 1 180 ? -9.673 1.605 17.617 1.00 94.31 180 GLY A CA 1
ATOM 1436 C C . GLY A 1 180 ? -8.780 1.609 18.862 1.00 94.31 180 GLY A C 1
ATOM 1437 O O . GLY A 1 180 ? -9.080 2.281 19.850 1.00 94.31 180 GLY A O 1
ATOM 1438 N N . ARG A 1 181 ? -7.703 0.813 18.858 1.00 95.19 181 ARG A N 1
ATOM 1439 C CA . ARG A 1 181 ? -6.773 0.664 19.989 1.00 95.19 181 ARG A CA 1
ATOM 1440 C C . ARG A 1 181 ? -5.370 1.135 19.632 1.00 95.19 181 ARG A C 1
ATOM 1442 O O . ARG A 1 181 ? -5.017 1.299 18.472 1.00 95.19 181 ARG A O 1
ATOM 1449 N N . ILE A 1 182 ? -4.542 1.307 20.660 1.00 94.94 182 ILE A N 1
ATOM 1450 C CA . ILE A 1 182 ? -3.143 1.714 20.510 1.00 94.94 182 ILE A CA 1
ATOM 1451 C C . ILE A 1 182 ? -2.271 0.475 20.288 1.00 94.94 182 ILE A C 1
ATOM 1453 O O . ILE A 1 182 ? -2.193 -0.400 21.153 1.00 94.94 182 ILE A O 1
ATOM 1457 N N . ALA A 1 183 ? -1.584 0.426 19.148 1.00 93.94 183 ALA A N 1
ATOM 1458 C CA . ALA A 1 183 ? -0.549 -0.562 18.867 1.00 93.94 183 ALA A CA 1
ATOM 1459 C C . ALA A 1 183 ? 0.815 -0.065 19.384 1.00 93.94 183 ALA A C 1
ATOM 1461 O O . ALA A 1 183 ? 1.526 0.686 18.709 1.00 93.94 183 ALA A O 1
ATOM 1462 N N . GLU A 1 184 ? 1.188 -0.468 20.601 1.00 93.19 184 GLU A N 1
ATOM 1463 C CA . GLU A 1 184 ? 2.539 -0.228 21.115 1.00 93.19 184 GLU A CA 1
ATOM 1464 C C . GLU A 1 184 ? 3.536 -1.155 20.407 1.00 93.19 184 GLU A C 1
ATOM 1466 O O . GLU A 1 184 ? 3.411 -2.376 20.446 1.00 93.19 184 GLU A O 1
ATOM 1471 N N . MET A 1 185 ? 4.526 -0.554 19.754 1.00 92.50 185 MET A N 1
ATOM 1472 C CA . MET A 1 185 ? 5.568 -1.243 18.989 1.00 92.50 185 MET A CA 1
ATOM 1473 C C . MET A 1 185 ? 6.903 -0.553 19.251 1.00 92.50 185 MET A C 1
ATOM 1475 O O . MET A 1 185 ? 6.940 0.671 19.425 1.00 92.50 185 MET A O 1
ATOM 1479 N N . LYS A 1 186 ? 8.008 -1.288 19.261 1.00 90.25 186 LYS A N 1
ATOM 1480 C CA . LYS A 1 186 ? 9.341 -0.696 19.416 1.00 90.25 186 LYS A CA 1
ATOM 1481 C C . LYS A 1 186 ? 9.758 0.050 18.148 1.00 90.25 186 LYS A C 1
ATOM 1483 O O . LYS A 1 186 ? 9.285 -0.219 17.041 1.00 90.25 186 LYS A O 1
ATOM 1488 N N . THR A 1 187 ? 10.664 1.012 18.300 1.00 84.81 187 THR A N 1
ATOM 1489 C CA . THR A 1 187 ? 11.329 1.640 17.152 1.00 84.81 187 THR A CA 1
ATOM 1490 C C . THR A 1 187 ? 12.027 0.564 16.322 1.00 84.81 187 THR A C 1
ATOM 1492 O O . THR A 1 187 ? 12.683 -0.314 16.876 1.00 84.81 187 THR A O 1
ATOM 1495 N N . GLY A 1 188 ? 11.867 0.623 15.000 1.00 82.56 188 GLY A N 1
ATOM 1496 C CA . GLY A 1 188 ? 12.405 -0.383 14.081 1.00 82.56 188 GLY A CA 1
ATOM 1497 C C . GLY A 1 188 ? 11.458 -1.546 13.765 1.00 82.56 188 GLY A C 1
ATOM 1498 O O . GLY A 1 188 ? 11.708 -2.258 12.803 1.00 82.56 188 GLY A O 1
ATOM 1499 N N . GLU A 1 189 ? 10.323 -1.699 14.460 1.00 86.50 189 GLU A N 1
ATOM 1500 C CA . GLU A 1 189 ? 9.319 -2.733 14.128 1.00 86.50 189 GLU A CA 1
ATOM 1501 C C . GLU A 1 189 ? 8.436 -2.362 12.915 1.00 86.50 189 GLU A C 1
ATOM 1503 O O . GLU A 1 189 ? 7.507 -3.084 12.561 1.00 86.50 189 GLU A O 1
ATOM 1508 N N . GLY A 1 190 ? 8.729 -1.239 12.247 1.00 82.19 190 GLY A N 1
ATOM 1509 C CA . GLY A 1 190 ? 8.066 -0.804 11.013 1.00 82.19 190 GLY A CA 1
ATOM 1510 C C . GLY A 1 190 ? 6.655 -0.247 11.217 1.00 82.19 190 GLY A C 1
ATOM 1511 O O . GLY A 1 190 ? 5.726 -0.641 10.522 1.00 82.19 190 GLY A O 1
ATOM 1512 N N . LYS A 1 191 ? 6.491 0.709 12.142 1.00 85.81 191 LYS A N 1
ATOM 1513 C CA . LYS A 1 191 ? 5.216 1.418 12.395 1.00 85.81 191 LYS A CA 1
ATOM 1514 C C . LYS A 1 191 ? 4.605 2.037 11.131 1.00 85.81 191 LYS A C 1
ATOM 1516 O O . LYS A 1 191 ? 3.388 2.047 10.993 1.00 85.81 191 LYS A O 1
ATOM 1521 N N . THR A 1 192 ? 5.442 2.497 10.201 1.00 83.56 192 THR A N 1
ATOM 1522 C CA . THR A 1 192 ? 5.001 3.082 8.928 1.00 83.56 192 THR A CA 1
ATOM 1523 C C . THR A 1 192 ? 4.290 2.066 8.022 1.00 83.56 192 THR A C 1
ATOM 1525 O O . THR A 1 192 ? 3.454 2.468 7.230 1.00 83.56 192 THR A O 1
ATOM 1528 N N . ILE A 1 193 ? 4.530 0.753 8.176 1.00 89.88 193 ILE A N 1
ATOM 1529 C CA . ILE A 1 193 ? 3.785 -0.317 7.470 1.00 89.88 193 ILE A CA 1
ATOM 1530 C C . ILE A 1 193 ? 2.397 -0.535 8.080 1.00 89.88 193 ILE A C 1
ATOM 1532 O O . ILE A 1 193 ? 1.448 -0.894 7.390 1.00 89.88 193 ILE A O 1
ATOM 1536 N N . VAL A 1 194 ? 2.276 -0.332 9.390 1.00 95.06 194 VAL A N 1
ATOM 1537 C CA . VAL A 1 194 ? 1.086 -0.708 10.158 1.00 95.06 194 VAL A CA 1
ATOM 1538 C C . VAL A 1 194 ? -0.100 0.211 9.885 1.00 95.06 194 VAL A C 1
ATOM 1540 O O . VAL A 1 194 ? -1.229 -0.268 9.789 1.00 95.06 194 VAL A O 1
ATOM 1543 N N . ALA A 1 195 ? 0.145 1.515 9.734 1.00 95.00 195 ALA A N 1
ATOM 1544 C CA . ALA A 1 195 ? -0.916 2.474 9.438 1.00 95.00 195 ALA A CA 1
ATOM 1545 C C . ALA A 1 195 ? -1.613 2.192 8.087 1.00 95.00 195 ALA A C 1
ATOM 1547 O O . ALA A 1 195 ? -2.838 2.086 8.098 1.00 95.00 195 ALA A O 1
ATOM 1548 N N . PRO A 1 196 ? -0.901 1.964 6.963 1.00 97.38 196 PRO A N 1
ATOM 1549 C CA . PRO A 1 196 ? -1.517 1.594 5.687 1.00 97.38 196 PRO A CA 1
ATOM 1550 C C . PRO A 1 196 ? -2.433 0.366 5.744 1.00 97.38 196 PRO A C 1
ATOM 1552 O O . PRO A 1 196 ? -3.508 0.391 5.153 1.00 97.38 196 PRO A O 1
ATOM 1555 N N . LEU A 1 197 ? -2.066 -0.677 6.503 1.00 97.81 197 LEU A N 1
ATOM 1556 C CA . LEU A 1 197 ? -2.915 -1.866 6.679 1.00 97.81 197 LEU A CA 1
ATOM 1557 C C . LEU A 1 197 ? -4.267 -1.513 7.317 1.00 97.81 197 LEU A C 1
ATOM 1559 O O . LEU A 1 197 ? -5.312 -1.974 6.863 1.00 97.81 197 LEU A O 1
ATOM 1563 N N . ALA A 1 198 ? -4.250 -0.677 8.358 1.00 97.06 198 ALA A N 1
ATOM 1564 C CA . ALA A 1 198 ? -5.470 -0.222 9.020 1.00 97.06 198 ALA A CA 1
ATOM 1565 C C . ALA A 1 198 ? -6.278 0.750 8.143 1.00 97.06 198 ALA A C 1
ATOM 1567 O O . ALA A 1 198 ? -7.505 0.676 8.121 1.00 97.06 198 ALA A O 1
ATOM 1568 N N . CYS A 1 199 ? -5.597 1.622 7.388 1.00 98.00 199 CYS A N 1
ATOM 1569 C CA . CYS A 1 199 ? -6.243 2.522 6.431 1.00 98.00 199 CYS A CA 1
ATOM 1570 C C . CYS A 1 199 ? -6.999 1.724 5.366 1.00 98.00 199 CYS A C 1
ATOM 1572 O O . CYS A 1 199 ? -8.168 1.997 5.125 1.00 98.00 199 CYS A O 1
ATOM 1574 N N . TYR A 1 200 ? -6.368 0.692 4.794 1.00 98.19 200 TYR A N 1
ATOM 1575 C CA . TYR A 1 200 ? -6.992 -0.147 3.773 1.00 98.19 200 TYR A CA 1
ATOM 1576 C C . TYR A 1 200 ? -8.313 -0.762 4.247 1.00 98.19 200 TYR A C 1
ATOM 1578 O O . TYR A 1 200 ? -9.315 -0.695 3.537 1.00 98.19 200 TYR A O 1
ATOM 1586 N N . LEU A 1 201 ? -8.341 -1.297 5.472 1.00 96.88 201 LEU A N 1
ATOM 1587 C CA . LEU A 1 201 ? -9.553 -1.887 6.034 1.00 96.88 201 LEU A CA 1
ATOM 1588 C C . LEU A 1 201 ? -10.686 -0.865 6.186 1.00 96.88 201 LEU A C 1
ATOM 1590 O O . LEU A 1 201 ? -11.834 -1.167 5.876 1.00 96.88 201 LEU A O 1
ATOM 1594 N N . ALA A 1 202 ? -10.365 0.351 6.632 1.00 97.19 202 ALA A N 1
ATOM 1595 C CA . ALA A 1 202 ? -11.343 1.429 6.727 1.00 97.19 202 ALA A CA 1
ATOM 1596 C C . ALA A 1 202 ? -11.847 1.867 5.337 1.00 97.19 202 ALA A C 1
ATOM 1598 O O . ALA A 1 202 ? -13.048 2.062 5.160 1.00 97.19 202 ALA A O 1
ATOM 1599 N N . CYS A 1 203 ? -10.970 1.941 4.333 1.00 97.69 203 CYS A N 1
ATOM 1600 C CA . CYS A 1 203 ? -11.340 2.295 2.958 1.00 97.69 203 CYS A CA 1
ATOM 1601 C C . CYS A 1 203 ? -12.196 1.222 2.254 1.00 97.69 203 CYS A C 1
ATOM 1603 O O . CYS A 1 203 ? -12.988 1.550 1.364 1.00 97.69 203 CYS A O 1
ATOM 1605 N N . ILE A 1 204 ? -12.062 -0.054 2.639 1.00 96.81 204 ILE A N 1
ATOM 1606 C CA . ILE A 1 204 ? -12.973 -1.136 2.223 1.00 96.81 204 ILE A CA 1
ATOM 1607 C C . ILE A 1 204 ? -14.388 -0.906 2.774 1.00 96.81 204 ILE A C 1
ATOM 1609 O O . ILE A 1 204 ? -15.365 -1.223 2.104 1.00 96.81 204 ILE A O 1
ATOM 1613 N N . GLU A 1 205 ? -14.510 -0.312 3.962 1.00 95.25 205 GLU A N 1
ATOM 1614 C CA . GLU A 1 205 ? -15.792 0.101 4.548 1.00 95.25 205 GLU A CA 1
ATOM 1615 C C . GLU A 1 205 ? -16.272 1.475 4.036 1.00 95.25 205 GLU A C 1
ATOM 1617 O O . GLU A 1 205 ? -17.109 2.109 4.675 1.00 95.25 205 GLU A O 1
ATOM 1622 N N . GLU A 1 206 ? -15.722 1.955 2.914 1.00 93.75 206 GLU A N 1
ATOM 1623 C CA . GLU A 1 206 ? -16.019 3.266 2.311 1.00 93.75 206 GLU A CA 1
ATOM 1624 C C . GLU A 1 206 ? -15.787 4.454 3.267 1.00 93.75 206 GLU A C 1
ATOM 1626 O O . GLU A 1 206 ? -16.381 5.523 3.119 1.00 93.75 206 GLU A O 1
ATOM 1631 N N . LYS A 1 207 ? -14.894 4.293 4.252 1.00 95.75 207 LYS A N 1
ATOM 1632 C CA . LYS A 1 207 ? -14.465 5.390 5.126 1.00 95.75 207 LYS A CA 1
ATOM 1633 C C . LYS A 1 207 ? -13.262 6.106 4.528 1.00 95.75 207 LYS A C 1
ATOM 1635 O O . LYS A 1 207 ? -12.309 5.472 4.077 1.00 95.75 207 LYS A O 1
ATOM 1640 N N . GLN A 1 208 ? -13.280 7.429 4.626 1.00 96.25 208 GLN A N 1
ATOM 1641 C CA . GLN A 1 208 ? -12.102 8.259 4.415 1.00 96.25 208 GLN A CA 1
ATOM 1642 C C . GLN A 1 208 ? -11.226 8.263 5.673 1.00 96.25 208 GLN A C 1
ATOM 1644 O O . GLN A 1 208 ? -11.742 8.258 6.796 1.00 96.25 208 GLN A O 1
ATOM 1649 N N . VAL A 1 209 ? -9.902 8.261 5.500 1.00 98.38 209 VAL A N 1
ATOM 1650 C CA . VAL A 1 209 ? -8.953 8.116 6.614 1.00 98.38 209 VAL A CA 1
ATOM 1651 C C . VAL A 1 209 ? -7.995 9.298 6.695 1.00 98.38 209 VAL A C 1
ATOM 1653 O O . VAL A 1 209 ? -7.336 9.645 5.721 1.00 98.38 209 VAL A O 1
ATOM 1656 N N . HIS A 1 210 ? -7.852 9.873 7.889 1.00 98.50 210 HIS A N 1
ATOM 1657 C CA . HIS A 1 210 ? -6.828 10.875 8.188 1.00 98.50 210 HIS A CA 1
ATOM 1658 C C . HIS A 1 210 ? -5.666 10.232 8.949 1.00 98.50 210 HIS A C 1
ATOM 1660 O O . HIS A 1 210 ? -5.844 9.725 10.061 1.00 98.50 210 HIS A O 1
ATOM 1666 N N . VAL A 1 211 ? -4.465 10.274 8.375 1.00 98.06 211 VAL A N 1
ATOM 1667 C CA . VAL A 1 211 ? -3.230 9.825 9.022 1.00 98.06 211 VAL A CA 1
ATOM 1668 C C . VAL A 1 211 ? -2.494 11.036 9.580 1.00 98.06 211 VAL A C 1
ATOM 1670 O O . VAL A 1 211 ? -2.051 11.919 8.849 1.00 98.06 211 VAL A O 1
ATOM 1673 N N . VAL A 1 212 ? -2.354 11.073 10.903 1.00 97.75 212 VAL A N 1
ATOM 1674 C CA . VAL A 1 212 ? -1.756 12.212 11.602 1.00 97.75 212 VAL A CA 1
ATOM 1675 C C . VAL A 1 212 ? -0.288 11.940 11.918 1.00 97.75 212 VAL A C 1
ATOM 1677 O O . VAL A 1 212 ? 0.039 10.952 12.578 1.00 97.75 212 VAL A O 1
ATOM 1680 N N . THR A 1 213 ? 0.597 12.844 11.499 1.00 96.25 213 THR A N 1
ATOM 1681 C CA . THR A 1 213 ? 2.021 12.835 11.866 1.00 96.25 213 THR A CA 1
ATOM 1682 C C . THR A 1 213 ? 2.401 14.101 12.644 1.00 96.25 213 THR A C 1
ATOM 1684 O O . THR A 1 213 ? 1.591 15.010 12.833 1.00 96.25 213 THR A O 1
ATOM 1687 N N . VAL A 1 214 ? 3.635 14.154 13.156 1.00 95.56 214 VAL A N 1
ATOM 1688 C CA . VAL A 1 214 ? 4.083 15.255 14.028 1.00 95.56 214 VAL A CA 1
ATOM 1689 C C . VAL A 1 214 ? 4.620 16.479 13.280 1.00 95.56 214 VAL A C 1
ATOM 1691 O O . VAL A 1 214 ? 4.757 17.529 13.900 1.00 95.56 214 VAL A O 1
ATOM 1694 N N . ASN A 1 215 ? 4.966 16.365 11.994 1.00 96.31 215 ASN A N 1
ATOM 1695 C CA . ASN A 1 215 ? 5.477 17.479 11.189 1.00 96.31 215 ASN A CA 1
ATOM 1696 C C . ASN A 1 215 ? 5.330 17.211 9.683 1.00 96.31 215 ASN A C 1
ATOM 1698 O O . ASN A 1 215 ? 5.200 16.062 9.265 1.00 96.31 215 ASN A O 1
ATOM 1702 N N . ASP A 1 216 ? 5.422 18.269 8.880 1.00 95.75 216 ASP A N 1
ATOM 1703 C CA . ASP A 1 216 ? 5.242 18.218 7.424 1.00 95.75 216 ASP A CA 1
ATOM 1704 C C . ASP A 1 216 ? 6.262 17.339 6.691 1.00 95.75 216 ASP A C 1
ATOM 1706 O O . ASP A 1 216 ? 5.927 16.704 5.695 1.00 95.75 216 ASP A O 1
ATOM 1710 N N . TYR A 1 217 ? 7.491 17.229 7.205 1.00 95.75 217 TYR A N 1
ATOM 1711 C CA . TYR A 1 217 ? 8.481 16.318 6.627 1.00 95.75 217 TYR A CA 1
ATOM 1712 C C . TYR A 1 217 ? 8.006 14.860 6.696 1.00 95.75 217 TYR A C 1
ATOM 1714 O O . TYR A 1 217 ? 8.115 14.123 5.718 1.00 95.75 217 TYR A O 1
ATOM 1722 N N . LEU A 1 218 ? 7.461 14.435 7.840 1.00 96.38 218 LEU A N 1
ATOM 1723 C CA . LEU A 1 218 ? 6.932 13.081 8.005 1.00 96.38 218 LEU A CA 1
ATOM 1724 C C . LEU A 1 218 ? 5.626 12.877 7.239 1.00 96.38 218 LEU A C 1
ATOM 1726 O O . LEU A 1 218 ? 5.422 11.777 6.736 1.00 96.38 218 LEU A O 1
ATOM 1730 N N . VAL A 1 219 ? 4.785 13.913 7.121 1.00 97.19 219 VAL A N 1
ATOM 1731 C CA . VAL A 1 219 ? 3.598 13.896 6.248 1.00 97.19 219 VAL A CA 1
ATOM 1732 C C . VAL A 1 219 ? 4.006 13.497 4.833 1.00 97.19 219 VAL A C 1
ATOM 1734 O O . VAL A 1 219 ? 3.545 12.465 4.349 1.00 97.19 219 VAL A O 1
ATOM 1737 N N . GLN A 1 220 ? 4.909 14.260 4.208 1.00 97.00 220 GLN A N 1
ATOM 1738 C CA . GLN A 1 220 ? 5.286 14.025 2.816 1.00 97.00 220 GLN A CA 1
ATOM 1739 C C . GLN A 1 220 ? 6.032 12.697 2.658 1.00 97.00 220 GLN A C 1
ATOM 1741 O O . GLN A 1 220 ? 5.670 11.869 1.825 1.00 97.00 220 GLN A O 1
ATOM 1746 N N . ARG A 1 221 ? 7.026 12.439 3.520 1.00 96.44 221 ARG A N 1
ATOM 1747 C CA . ARG A 1 221 ? 7.828 11.210 3.469 1.00 96.44 221 ARG A CA 1
ATOM 1748 C C . ARG A 1 221 ? 6.963 9.955 3.581 1.00 96.44 221 ARG A C 1
ATOM 1750 O O . ARG A 1 221 ? 7.156 9.016 2.812 1.00 96.44 221 ARG A O 1
ATOM 1757 N N . ASP A 1 222 ? 6.058 9.901 4.559 1.00 97.12 222 ASP A N 1
ATOM 1758 C CA . ASP A 1 222 ? 5.251 8.702 4.795 1.00 97.12 222 ASP A CA 1
ATOM 1759 C C . ASP A 1 222 ? 4.164 8.550 3.725 1.00 97.12 222 ASP A C 1
ATOM 1761 O O . ASP A 1 222 ? 3.899 7.427 3.293 1.00 97.12 222 ASP A O 1
ATOM 1765 N N . ARG A 1 223 ? 3.593 9.657 3.233 1.00 97.19 223 ARG A N 1
ATOM 1766 C CA . ARG A 1 223 ? 2.679 9.644 2.087 1.00 97.19 223 ARG A CA 1
ATOM 1767 C C . ARG A 1 223 ? 3.354 9.078 0.839 1.00 97.19 223 ARG A C 1
ATOM 1769 O O . ARG A 1 223 ? 2.826 8.146 0.243 1.00 97.19 223 ARG A O 1
ATOM 1776 N N . ASP A 1 224 ? 4.534 9.572 0.468 1.00 96.69 224 ASP A N 1
ATOM 1777 C CA . ASP A 1 224 ? 5.230 9.126 -0.748 1.00 96.69 224 ASP A CA 1
ATOM 1778 C C . ASP A 1 224 ? 5.715 7.685 -0.640 1.00 96.69 224 ASP A C 1
ATOM 1780 O O . ASP A 1 224 ? 5.633 6.911 -1.595 1.00 96.69 224 ASP A O 1
ATOM 1784 N N . TRP A 1 225 ? 6.179 7.293 0.546 1.00 95.75 225 TRP A N 1
ATOM 1785 C CA . TRP A 1 225 ? 6.615 5.926 0.792 1.00 95.75 225 TRP A CA 1
ATOM 1786 C C . TRP A 1 225 ? 5.457 4.918 0.706 1.00 95.75 225 TRP A C 1
ATOM 1788 O O . TRP A 1 225 ? 5.655 3.790 0.252 1.00 95.75 225 TRP A O 1
ATOM 1798 N N . THR A 1 226 ? 4.243 5.319 1.101 1.00 96.81 226 THR A N 1
ATOM 1799 C CA . THR A 1 226 ? 3.047 4.456 1.096 1.00 96.81 226 THR A CA 1
ATOM 1800 C C . THR A 1 226 ? 2.177 4.598 -0.153 1.00 96.81 226 THR A C 1
ATOM 1802 O O . THR A 1 226 ? 1.351 3.723 -0.408 1.00 96.81 226 THR A O 1
ATOM 1805 N N . PHE A 1 227 ? 2.385 5.626 -0.978 1.00 98.06 227 PHE A N 1
ATOM 1806 C CA . PHE A 1 227 ? 1.673 5.823 -2.244 1.00 98.06 227 PHE A CA 1
ATOM 1807 C C . PHE A 1 227 ? 1.600 4.559 -3.120 1.00 98.06 227 PHE A C 1
ATOM 1809 O O . PHE A 1 227 ? 0.490 4.199 -3.518 1.00 98.06 227 PHE A O 1
ATOM 1816 N N . PRO A 1 228 ? 2.699 3.815 -3.368 1.00 98.38 228 PRO A N 1
ATOM 1817 C CA . PRO A 1 228 ? 2.634 2.627 -4.217 1.00 98.38 228 PRO A CA 1
ATOM 1818 C C . PRO A 1 228 ? 1.715 1.539 -3.654 1.00 98.38 228 PRO A C 1
ATOM 1820 O O . PRO A 1 228 ? 1.101 0.802 -4.419 1.00 98.38 228 PRO A O 1
ATOM 1823 N N . PHE A 1 229 ? 1.607 1.439 -2.325 1.00 98.62 229 PHE A N 1
ATOM 1824 C CA . PHE A 1 229 ? 0.706 0.499 -1.662 1.00 98.62 229 PHE A CA 1
ATOM 1825 C C . PHE A 1 229 ? -0.760 0.878 -1.887 1.00 98.62 229 PHE A C 1
ATOM 1827 O O . PHE A 1 229 ? -1.550 0.024 -2.281 1.00 98.62 229 PHE A O 1
ATOM 1834 N N . PHE A 1 230 ? -1.121 2.147 -1.675 1.00 98.75 230 PHE A N 1
ATOM 1835 C CA . PHE A 1 230 ? -2.498 2.603 -1.875 1.00 98.75 230 PHE A CA 1
ATOM 1836 C C . PHE A 1 230 ? -2.910 2.496 -3.344 1.00 98.75 230 PHE A C 1
ATOM 1838 O O . PHE A 1 230 ? -3.957 1.921 -3.640 1.00 98.75 230 PHE A O 1
ATOM 1845 N N . HIS A 1 231 ? -2.036 2.918 -4.262 1.00 98.56 231 HIS A N 1
ATOM 1846 C CA . HIS A 1 231 ? -2.276 2.800 -5.696 1.00 98.56 231 HIS A CA 1
ATOM 1847 C C . HIS A 1 231 ? -2.498 1.340 -6.126 1.00 98.56 231 HIS A C 1
ATOM 1849 O O . HIS A 1 231 ? -3.457 1.035 -6.834 1.00 98.56 231 HIS A O 1
ATOM 1855 N N . ALA A 1 232 ? -1.677 0.399 -5.653 1.00 98.56 232 ALA A N 1
ATOM 1856 C CA . ALA A 1 232 ? -1.851 -1.020 -5.975 1.00 98.56 232 ALA A CA 1
ATOM 1857 C C . ALA A 1 232 ? -3.189 -1.606 -5.494 1.00 98.56 232 ALA A C 1
ATOM 1859 O O . ALA A 1 232 ? -3.671 -2.588 -6.048 1.00 98.56 232 ALA A O 1
ATOM 1860 N N . LEU A 1 233 ? -3.814 -0.983 -4.494 1.00 98.62 233 LEU A N 1
ATOM 1861 C CA . LEU A 1 233 ? -5.118 -1.367 -3.956 1.00 98.62 233 LEU A CA 1
ATOM 1862 C C . LEU A 1 233 ? -6.277 -0.552 -4.544 1.00 98.62 233 LEU A C 1
ATOM 1864 O O . LEU A 1 233 ? -7.424 -0.748 -4.139 1.00 98.62 233 LEU A O 1
ATOM 1868 N N . GLY A 1 234 ? -5.998 0.333 -5.504 1.00 98.25 234 GLY A N 1
ATOM 1869 C CA . GLY A 1 234 ? -6.991 1.196 -6.140 1.00 98.25 234 GLY A CA 1
ATOM 1870 C C . GLY A 1 234 ? -7.482 2.331 -5.257 1.00 98.25 234 GLY A C 1
ATOM 1871 O O . GLY A 1 234 ? -8.636 2.735 -5.380 1.00 98.25 234 GLY A O 1
ATOM 1872 N N . LEU A 1 235 ? -6.616 2.811 -4.368 1.00 98.69 235 LEU A N 1
ATOM 1873 C CA . LEU A 1 235 ? -6.872 3.921 -3.465 1.00 98.69 235 LEU A CA 1
ATOM 1874 C C . LEU A 1 235 ? -5.943 5.092 -3.776 1.00 98.69 235 LEU A C 1
ATOM 1876 O O . LEU A 1 235 ? -4.789 4.919 -4.171 1.00 98.69 235 LEU A O 1
ATOM 1880 N N . THR A 1 236 ? -6.452 6.287 -3.524 1.00 98.62 236 THR A N 1
ATOM 1881 C CA . THR A 1 236 ? -5.729 7.554 -3.639 1.00 98.62 236 THR A CA 1
ATOM 1882 C C . THR A 1 236 ? -5.185 7.987 -2.279 1.00 98.62 236 THR A C 1
ATOM 1884 O O . THR A 1 236 ? -5.772 7.702 -1.230 1.00 98.62 236 THR A O 1
ATOM 1887 N N . VAL A 1 237 ? -4.041 8.678 -2.279 1.00 98.69 237 VAL A N 1
ATOM 1888 C CA . VAL A 1 237 ? -3.436 9.192 -1.044 1.00 98.69 237 VAL A CA 1
ATOM 1889 C C . VAL A 1 237 ? -2.872 10.597 -1.228 1.00 98.69 237 VAL A C 1
ATOM 1891 O O . VAL A 1 237 ? -1.975 10.831 -2.045 1.00 98.69 237 VAL A O 1
ATOM 1894 N N . GLY A 1 238 ? -3.384 11.530 -0.430 1.00 98.25 238 GLY A N 1
ATOM 1895 C CA . GLY A 1 238 ? -3.002 12.939 -0.425 1.00 98.25 238 GLY A CA 1
ATOM 1896 C C . GLY A 1 238 ? -2.189 13.337 0.806 1.00 98.25 238 GLY A C 1
ATOM 1897 O O . GLY A 1 238 ? -2.143 12.617 1.807 1.00 98.25 238 GLY A O 1
ATOM 1898 N N . ALA A 1 239 ? -1.564 14.509 0.731 1.00 98.25 239 ALA A N 1
ATOM 1899 C CA . ALA A 1 239 ? -0.846 15.149 1.829 1.00 98.25 239 ALA A CA 1
ATOM 1900 C C . ALA A 1 239 ? -1.274 16.616 1.946 1.00 98.25 239 ALA A C 1
ATOM 1902 O O . ALA A 1 239 ? -1.253 17.358 0.961 1.00 98.25 239 ALA A O 1
ATOM 1903 N N . ILE A 1 240 ? -1.671 17.039 3.144 1.00 98.06 240 ILE A N 1
ATOM 1904 C CA . ILE A 1 240 ? -2.026 18.432 3.417 1.00 98.06 240 ILE A CA 1
ATOM 1905 C C . ILE A 1 240 ? -0.882 19.167 4.108 1.00 98.06 240 ILE A C 1
ATOM 1907 O O . ILE A 1 240 ? -0.260 18.649 5.037 1.00 98.06 240 ILE A O 1
ATOM 1911 N N . HIS A 1 241 ? -0.667 20.407 3.678 1.00 96.56 241 HIS A N 1
ATOM 1912 C CA . HIS A 1 241 ? 0.368 21.294 4.196 1.00 96.56 241 HIS A CA 1
ATOM 1913 C C . HIS A 1 241 ? -0.193 22.694 4.492 1.00 96.56 241 HIS A C 1
ATOM 1915 O O . HIS A 1 241 ? -1.271 23.052 3.997 1.00 96.56 241 HIS A O 1
ATOM 1921 N N . PRO A 1 242 ? 0.530 23.515 5.278 1.00 92.75 242 PRO A N 1
ATOM 1922 C CA . PRO A 1 242 ? 0.172 24.910 5.502 1.00 92.75 242 PRO A CA 1
ATOM 1923 C C . PRO A 1 242 ? 0.016 25.709 4.200 1.00 92.75 242 PRO A C 1
ATOM 1925 O O . PRO A 1 242 ? 0.705 25.469 3.210 1.00 92.75 242 PRO A O 1
ATOM 1928 N N . PHE A 1 243 ? -0.810 26.759 4.217 1.00 86.00 243 PHE A N 1
ATOM 1929 C CA . PHE A 1 243 ? -1.142 27.529 3.006 1.00 86.00 243 PHE A CA 1
ATOM 1930 C C . PHE A 1 243 ? 0.021 28.227 2.294 1.00 86.00 243 PHE A C 1
ATOM 1932 O O . PHE A 1 243 ? -0.075 28.543 1.113 1.00 86.00 243 PHE A O 1
ATOM 1939 N N . HIS A 1 244 ? 1.117 28.500 2.999 1.00 87.88 244 HIS A N 1
ATOM 1940 C CA . HIS A 1 244 ? 2.308 29.070 2.369 1.00 87.88 244 HIS A CA 1
ATOM 1941 C C . HIS A 1 244 ? 3.089 28.030 1.543 1.00 87.88 244 HIS A C 1
ATOM 1943 O O . HIS A 1 244 ? 3.993 28.408 0.804 1.00 87.88 244 HIS A O 1
ATOM 1949 N N . MET A 1 245 ? 2.740 26.744 1.668 1.00 87.12 245 MET A N 1
ATOM 1950 C CA . MET A 1 245 ? 3.294 25.615 0.916 1.00 87.12 245 MET A CA 1
ATOM 1951 C C . MET A 1 245 ? 2.282 25.021 -0.073 1.00 87.12 245 MET A C 1
ATOM 1953 O O . MET A 1 245 ? 2.685 24.414 -1.057 1.00 87.12 245 MET A O 1
ATOM 1957 N N . GLN A 1 246 ? 0.978 25.187 0.171 1.00 92.12 246 GLN A N 1
ATOM 1958 C CA . GLN A 1 246 ? -0.078 24.538 -0.604 1.00 92.12 246 GLN A CA 1
ATOM 1959 C C . GLN A 1 246 ? -1.268 25.477 -0.828 1.00 92.12 246 GLN A C 1
ATOM 1961 O O . GLN A 1 246 ? -1.774 26.094 0.106 1.00 92.12 246 GLN A O 1
ATOM 1966 N N . SER A 1 247 ? -1.757 25.574 -2.067 1.00 93.38 247 SER A N 1
ATOM 1967 C CA . SER A 1 247 ? -2.950 26.374 -2.372 1.00 93.38 247 SER A CA 1
ATOM 1968 C C . SER A 1 247 ? -4.223 25.751 -1.783 1.00 93.38 247 SER A C 1
ATOM 1970 O O . SER A 1 247 ? -4.294 24.544 -1.553 1.00 93.38 247 SER A O 1
ATOM 1972 N N . ALA A 1 248 ? -5.263 26.565 -1.577 1.00 92.06 248 ALA A N 1
ATOM 1973 C CA . ALA A 1 248 ? -6.544 26.085 -1.052 1.00 92.06 248 ALA A CA 1
ATOM 1974 C C . ALA A 1 248 ? -7.209 25.040 -1.965 1.00 92.06 248 ALA A C 1
ATOM 1976 O O . ALA A 1 248 ? -7.649 24.004 -1.473 1.00 92.06 248 ALA A O 1
ATOM 1977 N N . ASP A 1 249 ? -7.213 25.266 -3.282 1.00 93.12 249 ASP A N 1
ATOM 1978 C CA . ASP A 1 249 ? -7.770 24.312 -4.251 1.00 93.12 249 ASP A CA 1
ATOM 1979 C C . ASP A 1 249 ? -7.016 22.983 -4.225 1.00 93.12 249 ASP A C 1
ATOM 1981 O O . ASP A 1 249 ? -7.623 21.912 -4.231 1.00 93.12 249 ASP A O 1
ATOM 1985 N N . ARG A 1 250 ? -5.682 23.042 -4.122 1.00 93.75 250 ARG A N 1
ATOM 1986 C CA . ARG A 1 250 ? -4.867 21.835 -4.013 1.00 93.75 250 ARG A CA 1
ATOM 1987 C C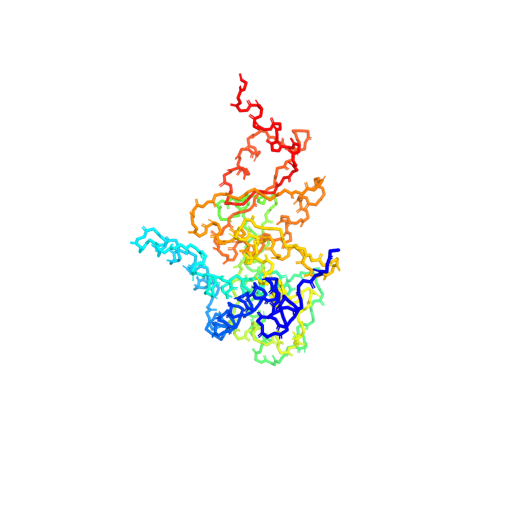 . ARG A 1 250 ? -5.176 21.087 -2.724 1.00 93.75 250 ARG A C 1
ATOM 1989 O O . ARG A 1 250 ? -5.364 19.878 -2.767 1.00 93.75 250 ARG A O 1
ATOM 1996 N N . LYS A 1 251 ? -5.268 21.797 -1.601 1.00 95.38 251 LYS A N 1
ATOM 1997 C CA . LYS A 1 251 ? -5.599 21.210 -0.301 1.00 95.38 251 LYS A CA 1
ATOM 1998 C C . LYS A 1 251 ? -6.973 20.541 -0.316 1.00 95.38 251 LYS A C 1
ATOM 2000 O O . LYS A 1 251 ? -7.106 19.419 0.161 1.00 95.38 251 LYS A O 1
ATOM 2005 N N . LYS A 1 252 ? -7.966 21.180 -0.940 1.00 95.31 252 LYS A N 1
ATOM 2006 C CA . LYS A 1 252 ? -9.298 20.602 -1.153 1.00 95.31 252 LYS A CA 1
ATOM 2007 C C . LYS A 1 252 ? -9.226 19.293 -1.942 1.00 95.31 252 LYS A C 1
ATOM 2009 O O . LYS A 1 252 ? -9.811 18.312 -1.506 1.00 95.31 252 LYS A O 1
ATOM 2014 N N . ALA A 1 253 ? -8.447 19.250 -3.023 1.00 96.19 253 ALA A N 1
ATOM 2015 C CA . ALA A 1 253 ? -8.235 18.022 -3.789 1.00 96.19 253 ALA A CA 1
ATOM 2016 C C . ALA A 1 253 ? -7.552 16.911 -2.962 1.00 96.19 253 ALA A C 1
ATOM 2018 O O . ALA A 1 253 ? -7.822 15.731 -3.165 1.00 96.19 253 ALA A O 1
ATOM 2019 N N . MET A 1 254 ? -6.689 17.249 -1.993 1.00 97.94 254 MET A N 1
ATOM 2020 C CA . MET A 1 254 ? -6.106 16.241 -1.090 1.00 97.94 254 MET A CA 1
ATOM 2021 C C . MET A 1 254 ? -7.161 15.639 -0.166 1.00 97.94 254 MET A C 1
ATOM 2023 O O . MET A 1 254 ? -7.147 14.434 0.051 1.00 97.94 254 MET A O 1
ATOM 2027 N N . TYR A 1 255 ? -8.109 16.448 0.309 1.00 97.81 255 TYR A N 1
ATOM 2028 C CA . TYR A 1 255 ? -9.279 15.980 1.055 1.00 97.81 255 TYR A CA 1
ATOM 2029 C C . TYR A 1 255 ? -10.285 15.186 0.207 1.00 97.81 255 TYR A C 1
ATOM 2031 O O . TYR A 1 255 ? -11.254 14.681 0.760 1.00 97.81 255 TYR A O 1
ATOM 2039 N N . GLU A 1 256 ? -10.082 15.035 -1.104 1.00 97.31 256 GLU A N 1
ATOM 2040 C CA . GLU A 1 256 ? -10.868 14.118 -1.945 1.00 97.31 256 GLU A CA 1
ATOM 2041 C C . GLU A 1 256 ? -10.231 12.720 -2.036 1.00 97.31 256 GLU A C 1
ATOM 2043 O O . GLU A 1 256 ? -10.873 11.786 -2.512 1.00 97.31 256 GLU A O 1
ATOM 2048 N N . CYS A 1 257 ? -8.993 12.547 -1.555 1.00 98.56 257 CYS A N 1
ATOM 2049 C CA . CYS A 1 257 ? -8.324 11.247 -1.546 1.00 98.56 257 CYS A CA 1
ATOM 2050 C C . CYS A 1 257 ? -8.944 10.291 -0.513 1.00 98.56 257 CYS A C 1
ATOM 2052 O O . CYS A 1 257 ? -9.415 10.723 0.541 1.00 98.56 257 CYS A O 1
ATOM 2054 N N . ASP A 1 258 ? -8.863 8.978 -0.754 1.00 98.62 258 ASP A N 1
ATOM 2055 C CA . ASP A 1 258 ? -9.311 7.951 0.203 1.00 98.62 258 ASP A CA 1
ATOM 2056 C C . ASP A 1 258 ? -8.562 8.065 1.547 1.00 98.62 258 ASP A C 1
ATOM 2058 O O . ASP A 1 258 ? -9.140 7.876 2.624 1.00 98.62 258 ASP A O 1
ATOM 2062 N N . VAL A 1 259 ? -7.267 8.399 1.481 1.00 98.75 259 VAL A N 1
ATOM 2063 C CA . VAL A 1 259 ? -6.387 8.596 2.639 1.00 98.75 259 VAL A CA 1
ATOM 2064 C C . VAL A 1 259 ? -5.689 9.952 2.557 1.00 98.75 259 VAL A C 1
ATOM 2066 O O . VAL A 1 259 ? -5.157 10.328 1.515 1.00 98.75 259 VAL A O 1
ATOM 2069 N N . VAL A 1 260 ? -5.635 10.675 3.675 1.00 98.62 260 VAL A N 1
ATOM 2070 C CA . VAL A 1 260 ? -5.014 12.004 3.758 1.00 98.62 260 VAL A CA 1
ATOM 2071 C C . VAL A 1 260 ? -4.012 12.045 4.900 1.00 98.62 260 VAL A C 1
ATOM 2073 O O . VAL A 1 260 ? -4.371 11.846 6.060 1.00 98.62 260 VAL A O 1
ATOM 2076 N N . TYR A 1 261 ? -2.751 12.325 4.586 1.00 98.62 261 TYR A N 1
ATOM 2077 C CA . TYR A 1 261 ? -1.716 12.587 5.580 1.00 98.62 261 TYR A CA 1
ATOM 2078 C C . TYR A 1 261 ? -1.700 14.069 5.953 1.00 98.62 261 TYR A C 1
ATOM 2080 O O . TYR A 1 261 ? -1.779 14.930 5.083 1.00 98.62 261 TYR A O 1
ATOM 2088 N N . GLY A 1 262 ? -1.542 14.376 7.238 1.00 98.31 262 GLY A N 1
ATOM 2089 C CA . GLY A 1 262 ? -1.446 15.754 7.720 1.00 98.31 262 GLY A CA 1
ATOM 2090 C C . GLY A 1 262 ? -0.914 15.844 9.144 1.00 98.31 262 GLY A C 1
ATOM 2091 O O . GLY A 1 262 ? -0.713 14.833 9.822 1.00 98.31 262 GLY A O 1
ATOM 2092 N N . THR A 1 263 ? -0.680 17.063 9.621 1.00 98.31 263 THR A N 1
ATOM 2093 C CA . THR A 1 263 ? -0.381 17.302 11.039 1.00 98.31 263 THR A CA 1
ATOM 2094 C C . THR A 1 263 ? -1.665 17.604 11.809 1.00 98.31 263 THR A C 1
ATOM 2096 O O . THR A 1 263 ? -2.657 18.055 11.236 1.00 98.31 263 THR A O 1
ATOM 2099 N N . THR A 1 264 ? -1.655 17.409 13.131 1.00 97.38 264 THR A N 1
ATOM 2100 C CA . THR A 1 264 ? -2.801 17.774 13.987 1.00 97.38 264 THR A CA 1
ATOM 2101 C C . THR A 1 264 ? -3.189 19.244 13.829 1.00 97.38 264 THR A C 1
ATOM 2103 O O . THR A 1 264 ? -4.373 19.574 13.845 1.00 97.38 264 THR A O 1
ATOM 2106 N N . ALA A 1 265 ? -2.193 20.125 13.686 1.00 96.19 265 ALA A N 1
ATOM 2107 C CA . ALA A 1 265 ? -2.417 21.554 13.517 1.00 96.19 265 ALA A CA 1
ATOM 2108 C C . ALA A 1 265 ? -3.149 21.846 12.202 1.00 96.19 265 ALA A C 1
ATOM 2110 O O . ALA A 1 265 ? -4.134 22.578 12.216 1.00 96.19 265 ALA A O 1
ATOM 2111 N N . GLU A 1 266 ? -2.721 21.228 11.098 1.00 97.25 266 GLU A N 1
ATOM 2112 C CA . GLU A 1 266 ? -3.328 21.461 9.786 1.00 97.25 266 GLU A CA 1
ATOM 2113 C C . GLU A 1 266 ? -4.786 21.008 9.730 1.00 97.25 266 GLU A C 1
ATOM 2115 O O . GLU A 1 266 ? -5.646 21.818 9.384 1.00 97.25 266 GLU A O 1
ATOM 2120 N N . PHE A 1 267 ? -5.088 19.786 10.182 1.00 97.69 267 PHE A N 1
ATOM 2121 C CA . PHE A 1 267 ? -6.477 19.320 10.281 1.00 97.69 267 PHE A CA 1
ATOM 2122 C C . PHE A 1 267 ? -7.329 20.239 11.170 1.00 97.69 267 PHE A C 1
ATOM 2124 O O . PHE A 1 267 ? -8.470 20.554 10.834 1.00 97.69 267 PHE A O 1
ATOM 2131 N N . GLY A 1 268 ? -6.780 20.697 12.301 1.00 96.75 268 GLY A N 1
ATOM 2132 C CA . GLY A 1 268 ? -7.478 21.604 13.211 1.00 96.75 268 GLY A CA 1
ATOM 2133 C C . GLY A 1 268 ? -7.784 22.965 12.580 1.00 96.75 268 GLY A C 1
ATOM 2134 O O . GLY A 1 268 ? -8.901 23.464 12.705 1.00 96.75 268 GLY A O 1
ATOM 2135 N N . PHE A 1 269 ? -6.819 23.566 11.880 1.00 95.50 269 PHE A N 1
ATOM 2136 C CA . PHE A 1 269 ? -7.018 24.849 11.206 1.00 95.50 269 PHE A CA 1
ATOM 2137 C C . PHE A 1 269 ? -7.943 24.749 9.992 1.00 95.50 269 PHE A C 1
ATOM 2139 O O . PHE A 1 269 ? -8.690 25.695 9.747 1.00 95.50 269 PHE A O 1
ATOM 2146 N N . ASP A 1 270 ? -7.905 23.645 9.241 1.00 95.75 270 ASP A N 1
ATOM 2147 C CA . ASP A 1 270 ? -8.868 23.387 8.164 1.00 95.75 270 ASP A CA 1
ATOM 2148 C C . ASP A 1 270 ? -10.288 23.306 8.715 1.00 95.75 270 ASP A C 1
ATOM 2150 O O . ASP A 1 270 ? -11.146 24.070 8.283 1.00 95.75 270 ASP A O 1
ATOM 2154 N N . TYR A 1 271 ? -10.503 22.492 9.753 1.00 96.38 271 TYR A N 1
ATOM 2155 C CA . TYR A 1 271 ? -11.809 22.377 10.399 1.00 96.38 271 TYR A CA 1
ATOM 2156 C C . TYR A 1 271 ? -12.341 23.732 10.879 1.00 96.38 271 TYR A C 1
ATOM 2158 O O . TYR A 1 271 ? -13.509 24.050 10.671 1.00 96.38 271 TYR A O 1
ATOM 2166 N N . LEU A 1 272 ? -11.499 24.553 11.516 1.00 96.44 272 LEU A N 1
ATOM 2167 C CA . LEU A 1 272 ? -11.918 25.885 11.953 1.00 96.44 272 LEU A CA 1
ATOM 2168 C C . LEU A 1 272 ? -12.323 26.766 10.767 1.00 96.44 272 LEU A C 1
ATOM 2170 O O . LEU A 1 272 ? -13.341 27.441 10.857 1.00 96.44 272 LEU A O 1
ATOM 2174 N N . ARG A 1 273 ? -11.570 26.742 9.662 1.00 93.38 273 ARG A N 1
ATOM 2175 C CA . ARG A 1 273 ? -11.877 27.535 8.462 1.00 93.38 273 ARG A CA 1
ATOM 2176 C C . ARG A 1 273 ? -13.161 27.113 7.765 1.00 93.38 273 ARG A C 1
ATOM 2178 O O . ARG A 1 273 ? -13.870 27.988 7.288 1.00 93.38 273 ARG A O 1
ATOM 2185 N N . ASP A 1 274 ? -13.476 25.823 7.758 1.00 92.75 274 ASP A N 1
ATOM 2186 C CA . ASP A 1 274 ? -14.721 25.310 7.174 1.00 92.75 274 ASP A CA 1
ATOM 2187 C C . ASP A 1 274 ? -15.970 25.726 7.975 1.00 92.75 274 ASP A C 1
ATOM 2189 O O . ASP A 1 274 ? -17.090 25.613 7.480 1.00 92.75 274 ASP A O 1
ATOM 2193 N N . ASN A 1 275 ? -15.789 26.204 9.212 1.00 94.25 275 ASN A N 1
ATOM 2194 C CA . ASN A 1 275 ? -16.859 26.592 10.134 1.00 94.25 275 ASN A CA 1
ATOM 2195 C C . ASN A 1 275 ? -16.874 28.098 10.474 1.00 94.25 275 ASN A C 1
ATOM 2197 O O . ASN A 1 275 ? -17.582 28.497 11.403 1.00 94.25 275 ASN A O 1
ATOM 2201 N N . MET A 1 276 ? -16.096 28.925 9.765 1.00 87.44 276 MET A N 1
ATOM 2202 C CA . MET A 1 276 ? -16.152 30.397 9.841 1.00 87.44 276 MET A CA 1
ATOM 2203 C C . MET A 1 276 ? -16.953 30.972 8.677 1.00 87.44 276 MET A C 1
ATOM 2205 O O . MET A 1 276 ? -17.725 31.922 8.935 1.00 87.44 276 MET A O 1
#

Solvent-accessible surface area (backbone atoms only — not comparable to full-atom values): 14972 Å² total; per-residue (Å²): 136,79,80,61,68,66,59,56,56,49,37,72,75,66,44,47,75,62,55,50,51,52,51,56,40,50,55,43,47,52,49,18,56,72,39,42,67,60,51,57,68,40,48,68,68,56,53,20,48,48,45,60,52,46,30,47,40,31,72,76,70,65,48,57,51,81,77,42,43,33,60,54,49,22,47,48,32,48,31,26,19,42,48,52,0,40,45,36,62,63,37,85,87,62,70,57,65,67,84,78,44,57,71,74,41,32,56,53,48,55,54,45,51,51,51,32,77,74,41,73,59,42,66,41,45,78,76,37,30,45,45,90,56,64,43,58,26,58,80,70,60,78,68,60,49,68,46,58,50,50,52,41,69,76,46,76,62,70,43,77,62,55,20,42,47,68,50,69,72,30,52,41,33,13,54,36,41,63,70,77,45,86,61,88,72,63,91,87,66,46,69,80,61,19,53,55,52,26,45,51,45,41,45,35,64,74,37,73,41,80,46,75,37,94,41,70,68,54,18,50,52,52,42,64,62,42,37,40,31,37,43,45,47,72,35,29,48,9,56,52,64,60,68,95,81,34,54,69,70,60,44,54,53,16,75,69,26,46,29,30,24,21,28,66,65,54,57,51,53,50,57,52,60,79,71,109

Secondary structure (DSSP, 8-state):
-PPPHHHHHHHHHH--HHHHHHHHHHHHHHHHHHTHHHHHHS-HHHHHHHHHHHHHHHHHH---GGGGHHHHHHHHHHHHIIIIIGGGGG-TTS---GGGS-HHHHHHHHHHHHHHHHSPPBPSSGGGTT-SSPBPGGGTS---HHHHHHHHHH--S--TTT--PPPHHHHHHHHHHHTT------TTS-HHHHHHHHHHHHHHTT--EEEEESSHHHHHHHHHHHHHHHHHTT--EEE---TTTS-HHHHHHHTTSSEEEEEHHHHHHHHHHHT-

Mean predicted aligned error: 4.76 Å

Nearest PDB structures (foldseek):
  2fsg-assembly1_B  TM=9.391E-01  e=2.107E-11  Escherichia coli
  2fsf-assembly1_A  TM=9.343E-01  e=2.597E-11  Escherichia coli
  2fsg-assembly1_A  TM=9.363E-01  e=4.159E-11  Escherichia coli
  6t4h-assembly1_A  TM=9.461E-01  e=1.621E-10  Clostridioides difficile 630
  4uaq-assembly1_A  TM=9.054E-01  e=6.313E-08  Mycobacterium tuberculosis H37Rv

Sequence (276 aa):
MGVPFFGWAARKLFGTRNQRQVSRYLEKVEKVNDFEEEMRSLSDAELRARTAEFRRRVKEEGIVGYDLIPEAFAVAREAMDRSVGIRNIFNPEAGFDPDTLPAAARTMYDAVKAEIDRTDDAPPEGEFLGCEESIPAWRFVEIPTALYQAVRELHPTSRPPFRARPFDVQLIGGTVLSEGRIAEMKTGEGKTIVAPLACYLACIEEKQVHVVTVNDYLVQRDRDWTFPFFHALGLTVGAIHPFHMQSADRKKAMYECDVVYGTTAEFGFDYLRDNM

Foldseek 3Di:
DDDPPVVVVCCVVPNDPVVVLVVVLVVLLVLLVVCQVVLLQDWLVRLLCVLVVLLCCCVPVVDQLLVCLSVLVNSLLSLQFVQQAALCCQVPVQPHDLVLFDPVLSVQVVVQNVVQVPDDFAQCDDLNQADPGTHRSSNDRIGDSVNLVRLCVVVVDQDPDHGPRQDSLLSSLLSQVLVVHDSDDDPPNPPLSNVVSVLSSCVSNVAAEEAADADQVCQVVSQVSCQSSQSSNSFYAHEDDDCVVDPPVSNVSRVVTSYYYYHPVRVVVVVVVVVD

pLDDT: mean 94.06, std 9.63, range [39.69, 98.81]

Radius of gyration: 20.89 Å; Cα contacts (8 Å, |Δi|>4): 379; chains: 1; bounding box: 47×52×76 Å